Protein 4E40 (pdb70)

Organism: Trypanosoma congolense (strain IL3000) (NCBI:txid1068625)

CATH classification: 1.20.1260.80

B-factor: mean 27.91, std 10.45, range [13.72, 81.64]

Sequence (245 aa):
GEIKVELEDSDDVAAACELRAQLAGVSIASGILLRPAVIRRNATTEFSRKKSEDDILAKGGAAVERASAAVDRVSGLDKTNETAQKVRKAAAVAHHALEHVKEEVEIVAKKVNEIIELTAGATEHAKGAKANGDASAVKVSNLLARAKESENQYVKEAAEECSESTNYDVTAKSLAAALDKLPGVKEDNAVKTTFQSILTSLDDNLDKDVKSSVEEQRAEELETALEKAERQLEKAEKAAEEEAEETESSKV

Nearest PDB structures (foldseek):
  4e40-assembly1_A  TM=1.004E+00  e=2.966E-30  Trypanosoma congolense IL3000
  4x0j-assembly1_A  TM=8.230E-01  e=6.258E-09  Trypanosoma brucei brucei
  4wjg-assembly1_E  TM=8.233E-01  e=2.725E-08  Trypanosoma brucei brucei
  9cpb-assembly1_6A  TM=5.395E-01  e=1.459E-01  Bos taurus
  8d9p-assembly1_A  TM=3.293E-01  e=1.062E-02  synthetic construct

Solvent-accessible surface area: 13568 Å² total; per-residue (Å²): 83,75,5,170,48,155,15,132,60,48,116,36,1,61,14,0,24,80,0,16,5,7,0,28,1,0,22,68,9,4,39,107,54,25,141,55,0,60,82,90,49,84,44,8,116,144,13,87,115,74,3,98,71,11,66,68,100,0,27,53,0,2,112,106,0,34,58,7,48,99,201,2,84,76,54,93,168,115,47,130,28,0,44,88,0,53,136,7,2,40,63,0,72,103,2,26,97,84,0,108,94,26,10,92,64,0,21,122,35,1,74,63,0,81,127,36,6,60,27,0,37,102,53,8,119,22,0,92,62,43,0,55,50,0,11,90,48,0,26,51,6,5,56,95,9,93,138,30,178,61,125,143,2,83,85,14,1,96,123,16,76,140,55,58,39,148,116,11,71,15,176,39,0,30,59,10,2,82,154,8,87,41,2,64,82,15,145,24,1,91,105,30,3,92,36,0,21,66,17,3,64,63,0,45,130,27,9,127,32,0,71,99,50,7,127,63,10,77,64,3,4,81,102,0,61,184,39,15,101,112,0,54,122,11,0,82,78,0,67,80,18,12,93,138,114

Radius of gyration: 31.28 Å; Cα contacts (8 Å, |Δi|>4): 362; chains: 1; bounding box: 34×86×71 Å

Structure (mmCIF, N/CA/C/O backbone):
data_4E40
#
_entry.id   4E40
#
_cell.length_a   104.530
_cell.length_b   104.530
_cell.length_c   113.070
_cell.angle_alpha   90.00
_cell.angle_beta   90.00
_cell.angle_gamma   120.00
#
_symmetry.space_group_name_H-M   'P 65 2 2'
#
loop_
_entity.id
_entity.type
_entity.pdbx_description
1 polymer 'Putative uncharacterized protein'
2 water water
#
loop_
_atom_site.group_PDB
_atom_site.id
_atom_site.type_symbol
_atom_site.label_atom_id
_atom_site.label_alt_id
_atom_site.label_comp_id
_atom_site.label_asym_id
_atom_site.label_entity_id
_atom_site.label_seq_id
_atom_site.pdbx_PDB_ins_code
_atom_site.Cartn_x
_atom_site.Cartn_y
_atom_site.Cartn_z
_atom_site.occupancy
_atom_site.B_iso_or_equiv
_atom_site.auth_seq_id
_atom_site.auth_comp_id
_atom_site.auth_asym_id
_atom_site.auth_atom_id
_atom_site.pdbx_PDB_model_num
ATOM 1 N N . GLY A 1 3 ? 22.289 -31.240 -34.447 1.00 44.30 3 GLY A N 1
ATOM 2 C CA . GLY A 1 3 ? 22.430 -32.626 -34.987 1.00 41.02 3 GLY A CA 1
ATOM 3 C C . GLY A 1 3 ? 22.343 -33.726 -33.919 1.00 36.04 3 GLY A C 1
ATOM 4 O O . GLY A 1 3 ? 22.485 -33.464 -32.703 1.00 35.29 3 GLY A O 1
ATOM 5 N N . GLU A 1 4 ? 22.100 -34.954 -34.367 1.00 36.18 4 GLU A N 1
ATOM 6 C CA . GLU A 1 4 ? 21.949 -36.116 -33.478 1.00 33.57 4 GLU A CA 1
ATOM 7 C C . GLU A 1 4 ? 23.285 -36.792 -33.155 1.00 30.64 4 GLU A C 1
ATOM 8 O O . GLU A 1 4 ? 24.250 -36.709 -33.928 1.00 31.83 4 GLU A O 1
ATOM 14 N N . ILE A 1 5 ? 23.348 -37.489 -32.005 1.00 26.93 5 ILE A N 1
ATOM 15 C CA . ILE A 1 5 ? 24.464 -38.340 -31.682 1.00 25.02 5 ILE A CA 1
ATOM 16 C C . ILE A 1 5 ? 24.526 -39.435 -32.791 1.00 27.39 5 ILE A C 1
ATOM 17 O O . ILE A 1 5 ? 23.476 -40.026 -33.156 1.00 29.74 5 ILE A O 1
ATOM 22 N N . LYS A 1 6 ? 25.739 -39.718 -33.271 1.00 27.56 6 LYS A N 1
ATOM 23 C CA . LYS A 1 6 ? 25.901 -40.654 -34.418 1.00 31.15 6 LYS A CA 1
ATOM 24 C C . LYS A 1 6 ? 26.340 -42.029 -33.996 1.00 33.84 6 LYS A C 1
ATOM 25 O O . LYS A 1 6 ? 25.987 -43.002 -34.620 1.00 32.21 6 LYS A O 1
ATOM 31 N N . VAL A 1 7 ? 27.043 -42.114 -32.867 1.00 33.79 7 VAL A N 1
ATOM 32 C CA . VAL A 1 7 ? 27.468 -43.386 -32.308 1.00 35.14 7 VAL A CA 1
ATOM 33 C C . VAL A 1 7 ? 26.228 -44.248 -31.943 1.00 36.35 7 VAL A C 1
ATOM 34 O O . VAL A 1 7 ? 25.223 -43.715 -31.499 1.00 36.39 7 VAL A O 1
ATOM 38 N N . GLU A 1 8 ? 26.245 -45.537 -32.248 1.00 35.41 8 GLU A N 1
ATOM 39 C CA . GLU A 1 8 ? 25.081 -46.380 -31.934 1.00 35.59 8 GLU A CA 1
ATOM 40 C C . GLU A 1 8 ? 25.360 -47.173 -30.645 1.00 31.60 8 GLU A C 1
ATOM 41 O O . GLU A 1 8 ? 26.516 -47.494 -30.377 1.00 35.80 8 GLU A O 1
ATOM 47 N N . LEU A 1 9 ? 24.352 -47.398 -29.810 1.00 26.42 9 LEU A N 1
ATOM 48 C CA . LEU A 1 9 ? 24.604 -48.157 -28.558 1.00 24.08 9 LEU A CA 1
ATOM 49 C C . LEU A 1 9 ? 24.770 -49.619 -29.004 1.00 24.69 9 LEU A C 1
ATOM 50 O O . LEU A 1 9 ? 23.950 -50.140 -29.783 1.00 26.23 9 LEU A O 1
ATOM 55 N N . GLU A 1 10 ? 25.840 -50.249 -28.542 1.00 24.32 10 GLU A N 1
ATOM 56 C CA . GLU A 1 10 ? 26.329 -51.489 -29.166 1.00 24.71 10 GLU A CA 1
ATOM 57 C C . GLU A 1 10 ? 25.872 -52.731 -28.405 1.00 22.62 10 GLU A C 1
ATOM 58 O O . GLU A 1 10 ? 25.908 -53.847 -28.931 1.00 24.44 10 GLU A O 1
ATOM 64 N N . ASP A 1 11 ? 25.525 -52.558 -27.128 1.00 20.11 11 ASP A N 1
ATOM 65 C CA . ASP A 1 11 ? 25.224 -53.720 -26.299 1.00 18.45 11 ASP A CA 1
ATOM 66 C C . ASP A 1 11 ? 24.361 -53.310 -25.101 1.00 18.43 11 ASP A C 1
ATOM 67 O O . ASP A 1 11 ? 24.102 -52.124 -24.918 1.00 18.06 11 ASP A O 1
ATOM 72 N N . SER A 1 12 ? 23.906 -54.288 -24.337 1.00 19.24 12 SER A N 1
ATOM 73 C CA . SER A 1 12 ? 23.016 -54.013 -23.179 1.00 18.84 12 SER A CA 1
ATOM 74 C C . SER A 1 12 ? 23.643 -53.063 -22.189 1.00 18.37 12 SER A C 1
ATOM 75 O O . SER A 1 12 ? 22.961 -52.174 -21.650 1.00 19.36 12 SER A O 1
ATOM 78 N N . ASP A 1 13 ? 24.928 -53.271 -21.875 1.00 17.73 13 ASP A N 1
ATOM 79 C CA . ASP A 1 13 ? 25.608 -52.371 -20.911 1.00 17.51 13 ASP A CA 1
ATOM 80 C C . ASP A 1 13 ? 25.692 -50.921 -21.431 1.00 17.14 13 ASP A C 1
ATOM 81 O O . ASP A 1 13 ? 25.529 -49.989 -20.612 1.00 18.09 13 ASP A O 1
ATOM 86 N N . ASP A 1 14 ? 25.883 -50.697 -22.732 1.00 17.26 14 ASP A N 1
ATOM 87 C CA . ASP A 1 14 ? 25.897 -49.328 -23.249 1.00 17.51 14 ASP A CA 1
ATOM 88 C C . ASP A 1 14 ? 24.517 -48.712 -23.085 1.00 17.61 14 ASP A C 1
ATOM 89 O O . ASP A 1 14 ? 24.400 -47.537 -22.740 1.00 17.47 14 ASP A O 1
ATOM 94 N N . VAL A 1 15 ? 23.469 -49.516 -23.345 1.00 17.91 15 VAL A N 1
ATOM 95 C CA . VAL A 1 15 ? 22.109 -48.976 -23.184 1.00 18.56 15 VAL A CA 1
ATOM 96 C C . VAL A 1 15 ? 21.852 -48.594 -21.716 1.00 18.10 15 VAL A C 1
ATOM 97 O O . VAL A 1 15 ? 21.335 -47.488 -21.457 1.00 19.45 15 VAL A O 1
ATOM 101 N N . ALA A 1 16 ? 22.247 -49.433 -20.758 1.00 18.11 16 ALA A N 1
ATOM 102 C CA . ALA A 1 16 ? 22.028 -49.115 -19.339 1.00 17.45 16 ALA A CA 1
ATOM 103 C C . ALA A 1 16 ? 22.812 -47.885 -18.973 1.00 17.99 16 ALA A C 1
ATOM 104 O O . ALA A 1 16 ? 22.346 -47.020 -18.241 1.00 18.78 16 ALA A O 1
ATOM 106 N N . ALA A 1 17 ? 24.040 -47.805 -19.482 1.00 16.55 17 ALA A N 1
ATOM 107 C CA . ALA A 1 17 ? 24.818 -46.605 -19.207 1.00 17.13 17 ALA A CA 1
ATOM 108 C C . ALA A 1 17 ? 24.209 -45.329 -19.820 1.00 16.73 17 ALA A C 1
ATOM 109 O O . ALA A 1 17 ? 24.254 -44.254 -19.173 1.00 16.59 17 ALA A O 1
ATOM 111 N N . ALA A 1 18 ? 23.634 -45.437 -21.015 1.00 16.60 18 ALA A N 1
ATOM 112 C CA . ALA A 1 18 ? 22.976 -44.254 -21.634 1.00 16.89 18 ALA A CA 1
ATOM 113 C C . ALA A 1 18 ? 21.709 -43.900 -20.880 1.00 17.22 18 ALA A C 1
ATOM 114 O O . ALA A 1 18 ? 21.425 -42.709 -20.715 1.00 17.36 18 ALA A O 1
ATOM 116 N N . CYS A 1 19 ? 20.983 -44.903 -20.374 1.00 18.60 19 CYS A N 1
ATOM 117 C CA . CYS A 1 19 ? 19.766 -44.651 -19.542 1.00 19.57 19 CYS A CA 1
ATOM 118 C C . CYS A 1 19 ? 20.155 -43.853 -18.311 1.00 19.15 19 CYS A C 1
ATOM 119 O O . CYS A 1 19 ? 19.547 -42.811 -18.004 1.00 19.07 19 CYS A O 1
ATOM 122 N N . GLU A 1 20 ? 21.223 -44.315 -17.618 1.00 17.98 20 GLU A N 1
ATOM 123 C CA . GLU A 1 20 ? 21.688 -43.585 -16.416 1.00 18.33 20 GLU A CA 1
ATOM 124 C C . GLU A 1 20 ? 22.175 -42.180 -16.789 1.00 18.12 20 GLU A C 1
ATOM 125 O O . GLU A 1 20 ? 21.922 -41.216 -16.063 1.00 18.73 20 GLU A O 1
ATOM 131 N N . LEU A 1 21 ? 22.938 -42.059 -17.871 1.00 16.09 21 LEU A N 1
ATOM 132 C CA . LEU A 1 21 ? 23.421 -40.745 -18.301 1.00 15.48 21 LEU A CA 1
ATOM 133 C C . LEU A 1 21 ? 22.241 -39.793 -18.560 1.00 16.02 21 LEU A C 1
ATOM 134 O O . LEU A 1 21 ? 22.297 -38.625 -18.169 1.00 17.17 21 LEU A O 1
ATOM 139 N N . ARG A 1 22 ? 21.215 -40.290 -19.259 1.00 15.96 22 ARG A N 1
ATOM 140 C CA . ARG A 1 22 ? 20.064 -39.419 -19.547 1.00 16.45 22 ARG A CA 1
ATOM 141 C C . ARG A 1 22 ? 19.427 -38.937 -18.242 1.00 16.99 22 ARG A C 1
ATOM 142 O O . ARG A 1 22 ? 19.055 -37.743 -18.159 1.00 18.03 22 ARG A O 1
ATOM 150 N N . ALA A 1 23 ? 19.271 -39.817 -17.261 1.00 17.32 23 ALA A N 1
ATOM 151 C CA . ALA A 1 23 ? 18.692 -39.428 -15.953 1.00 17.16 23 ALA A CA 1
ATOM 152 C C . ALA A 1 23 ? 19.552 -38.380 -15.252 1.00 18.29 23 ALA A C 1
ATOM 153 O O . ALA A 1 23 ? 19.014 -37.421 -14.670 1.00 18.48 23 ALA A O 1
ATOM 155 N N . GLN A 1 24 ? 20.888 -38.503 -15.405 1.00 17.23 24 GLN A N 1
ATOM 156 C CA . GLN A 1 24 ? 21.776 -37.463 -14.812 1.00 17.61 24 GLN A CA 1
ATOM 157 C C . GLN A 1 24 ? 21.639 -36.115 -15.535 1.00 17.22 24 GLN A C 1
ATOM 158 O O . GLN A 1 24 ? 21.561 -35.070 -14.904 1.00 17.35 24 GLN A O 1
ATOM 164 N N . LEU A 1 25 ? 21.631 -36.128 -16.884 1.00 17.01 25 LEU A N 1
ATOM 165 C CA . LEU A 1 25 ? 21.543 -34.895 -17.660 1.00 17.77 25 LEU A CA 1
ATOM 166 C C . LEU A 1 25 ? 20.215 -34.215 -17.308 1.00 18.53 25 LEU A C 1
ATOM 167 O O . LEU A 1 25 ? 20.200 -32.988 -17.115 1.00 19.35 25 LEU A O 1
ATOM 172 N N . ALA A 1 26 ? 19.141 -35.024 -17.216 1.00 18.91 26 ALA A N 1
ATOM 173 C CA . ALA A 1 26 ? 17.784 -34.496 -16.872 1.00 19.77 26 ALA A CA 1
ATOM 174 C C . ALA A 1 26 ? 17.793 -33.856 -15.492 1.00 20.37 26 ALA A C 1
ATOM 175 O O . ALA A 1 26 ? 16.999 -32.922 -15.233 1.00 22.43 26 ALA A O 1
ATOM 177 N N . GLY A 1 27 ? 18.654 -34.328 -14.605 1.00 18.10 27 GLY A N 1
ATOM 178 C CA . GLY A 1 27 ? 18.694 -33.792 -13.252 1.00 17.00 27 GLY A CA 1
ATOM 179 C C . GLY A 1 27 ? 19.671 -32.629 -13.056 1.00 17.73 27 GLY A C 1
ATOM 180 O O . GLY A 1 27 ? 19.745 -32.104 -11.970 1.00 17.94 27 GLY A O 1
ATOM 181 N N . VAL A 1 28 ? 20.352 -32.162 -14.103 1.00 16.85 28 VAL A N 1
ATOM 182 C CA . VAL A 1 28 ? 21.271 -31.031 -13.972 1.00 16.37 28 VAL A CA 1
ATOM 183 C C . VAL A 1 28 ? 20.499 -29.737 -13.642 1.00 17.61 28 VAL A C 1
ATOM 184 O O . VAL A 1 28 ? 20.986 -28.945 -12.830 1.00 16.76 28 VAL A O 1
ATOM 188 N N . SER A 1 29 ? 19.310 -29.582 -14.221 1.00 19.02 29 SER A N 1
ATOM 189 C CA . SER A 1 29 ? 18.538 -28.351 -13.949 1.00 18.85 29 SER A CA 1
ATOM 190 C C . SER A 1 29 ? 18.247 -28.230 -12.439 1.00 19.47 29 SER A C 1
ATOM 191 O O . SER A 1 29 ? 18.543 -27.195 -11.812 1.00 19.06 29 SER A O 1
ATOM 194 N N . ILE A 1 30 ? 17.661 -29.296 -11.881 1.00 19.91 30 ILE A N 1
ATOM 195 C CA . ILE A 1 30 ? 17.393 -29.129 -10.457 1.00 22.24 30 ILE A CA 1
ATOM 196 C C . ILE A 1 30 ? 18.676 -29.099 -9.595 1.00 20.12 30 ILE A C 1
ATOM 197 O O . ILE A 1 30 ? 18.734 -28.340 -8.631 1.00 19.58 30 ILE A O 1
ATOM 202 N N . ALA A 1 31 ? 19.729 -29.854 -9.956 1.00 18.34 31 ALA A N 1
ATOM 203 C CA . ALA A 1 31 ? 21.006 -29.753 -9.243 1.00 16.51 31 ALA A CA 1
ATOM 204 C C . ALA A 1 31 ? 21.543 -28.334 -9.220 1.00 16.23 31 ALA A C 1
ATOM 205 O O . ALA A 1 31 ? 22.039 -27.855 -8.202 1.00 17.27 31 ALA A O 1
ATOM 207 N N . SER A 1 32 ? 21.448 -27.662 -10.357 1.00 17.16 32 SER A N 1
ATOM 208 C CA . SER A 1 32 ? 22.004 -26.272 -10.455 1.00 17.26 32 SER A CA 1
ATOM 209 C C . SER A 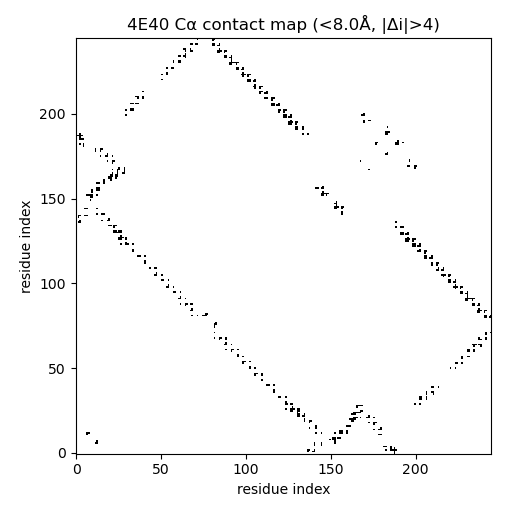1 32 ? 21.171 -25.319 -9.601 1.00 17.32 32 SER A C 1
ATOM 210 O O . SER A 1 32 ? 21.730 -24.444 -8.977 1.00 18.29 32 SER A O 1
ATOM 213 N N . GLY A 1 33 ? 19.853 -25.476 -9.592 1.00 18.52 33 GLY A N 1
ATOM 214 C CA . GLY A 1 33 ? 19.057 -24.596 -8.704 1.00 19.26 33 GLY A CA 1
ATOM 215 C C . GLY A 1 33 ? 19.327 -24.866 -7.243 1.00 20.54 33 GLY A C 1
ATOM 216 O O . GLY A 1 33 ? 19.368 -23.912 -6.449 1.00 21.53 33 GLY A O 1
ATOM 217 N N . ILE A 1 34 ? 19.527 -26.122 -6.830 1.00 18.90 34 ILE A N 1
ATOM 218 C CA . ILE A 1 34 ? 19.952 -26.444 -5.446 1.00 19.62 34 ILE A CA 1
ATOM 219 C C . ILE A 1 34 ? 21.307 -25.847 -5.118 1.00 19.04 34 ILE A C 1
ATOM 220 O O . ILE A 1 34 ? 21.506 -25.271 -4.035 1.00 19.37 34 ILE A O 1
ATOM 225 N N . LEU A 1 35 ? 22.274 -25.971 -6.038 1.00 19.85 35 LEU A N 1
ATOM 226 C CA . LEU A 1 35 ? 23.590 -25.356 -5.765 1.00 19.12 35 LEU A CA 1
ATOM 227 C C . LEU A 1 35 ? 23.454 -23.841 -5.602 1.00 20.46 35 LEU A C 1
ATOM 228 O O . LEU A 1 35 ? 24.105 -23.301 -4.698 1.00 19.73 35 LEU A O 1
ATOM 233 N N . LEU A 1 36 ? 22.595 -23.177 -6.407 1.00 19.99 36 LEU A N 1
ATOM 234 C CA . LEU A 1 36 ? 22.499 -21.691 -6.426 1.00 20.91 36 LEU A CA 1
ATOM 235 C C . LEU A 1 36 ? 21.771 -21.147 -5.212 1.00 24.85 36 LEU A C 1
ATOM 236 O O . LEU A 1 36 ? 22.053 -20.013 -4.736 1.00 23.57 36 LEU A O 1
ATOM 241 N N . ARG A 1 37 ? 20.887 -21.957 -4.654 1.00 23.16 37 ARG A N 1
ATOM 242 C CA . ARG A 1 37 ? 19.921 -21.490 -3.636 1.00 25.86 37 ARG A CA 1
ATOM 243 C C . ARG A 1 37 ? 20.536 -20.690 -2.487 1.00 27.98 37 ARG A C 1
ATOM 244 O O . ARG A 1 37 ? 20.018 -19.584 -2.215 1.00 28.93 37 ARG A O 1
ATOM 252 N N . PRO A 1 38 ? 21.633 -21.176 -1.855 1.00 26.13 38 PRO A N 1
ATOM 253 C CA . PRO A 1 38 ? 22.150 -20.385 -0.716 1.00 26.76 38 PRO A CA 1
ATOM 254 C C . PRO A 1 38 ? 22.690 -19.029 -1.070 1.00 27.56 38 PRO A C 1
ATOM 255 O O . PRO A 1 38 ? 22.606 -18.127 -0.207 1.00 24.27 38 PRO A O 1
ATOM 259 N N . ALA A 1 39 ? 23.276 -18.880 -2.259 1.00 26.07 39 ALA A N 1
ATOM 260 C CA . ALA A 1 39 ? 23.797 -17.578 -2.689 1.00 25.68 39 ALA A CA 1
ATOM 261 C C . ALA A 1 39 ? 22.632 -16.656 -2.930 1.00 25.39 39 ALA A C 1
ATOM 262 O O . ALA A 1 39 ? 22.760 -15.460 -2.588 1.00 24.61 39 ALA A O 1
ATOM 264 N N . VAL A 1 40 ? 21.503 -17.141 -3.440 1.00 24.62 40 VAL A N 1
ATOM 265 C CA . VAL A 1 40 ? 20.336 -16.246 -3.716 1.00 26.63 40 VAL A CA 1
ATOM 266 C C . VAL A 1 40 ? 19.725 -15.725 -2.394 1.00 28.75 40 VAL A C 1
ATOM 267 O O . VAL A 1 40 ? 19.488 -14.504 -2.202 1.00 27.38 40 VAL A O 1
ATOM 271 N N . ILE A 1 41 ? 19.550 -16.636 -1.445 1.00 27.75 41 ILE A N 1
ATOM 272 C CA . ILE A 1 41 ? 19.215 -16.265 -0.053 1.00 30.19 41 ILE A CA 1
ATOM 273 C C . ILE A 1 41 ? 20.211 -15.260 0.574 1.00 30.34 41 ILE A C 1
ATOM 274 O O . ILE A 1 41 ? 19.778 -14.190 1.063 1.00 31.45 41 ILE A O 1
ATOM 279 N N A ARG A 1 42 ? 21.504 -15.564 0.563 0.50 28.07 42 ARG A N 1
ATOM 280 N N B ARG A 1 42 ? 21.509 -15.579 0.523 0.50 29.46 42 ARG A N 1
ATOM 281 C CA A ARG A 1 42 ? 22.527 -14.649 1.100 0.50 28.06 42 ARG A CA 1
ATOM 282 C CA B ARG A 1 42 ? 22.629 -14.763 1.068 0.50 30.44 42 ARG A CA 1
ATOM 283 C C A ARG A 1 42 ? 22.482 -13.266 0.450 0.50 27.69 42 ARG A C 1
ATOM 284 C C B ARG A 1 42 ? 22.780 -13.354 0.416 0.50 29.04 42 ARG A C 1
ATOM 285 O O A ARG A 1 42 ? 22.448 -12.223 1.135 0.50 25.32 42 ARG A O 1
ATOM 286 O O B ARG A 1 42 ? 23.142 -12.365 1.083 0.50 27.62 42 ARG A O 1
ATOM 301 N N . ASN A 1 43 ? 22.477 -13.260 -0.879 1.00 26.78 43 ASN A N 1
ATOM 302 C CA . ASN A 1 43 ? 22.522 -12.004 -1.608 1.00 26.92 43 ASN A CA 1
ATOM 303 C C . ASN A 1 43 ? 21.342 -11.139 -1.171 1.00 28.94 43 ASN A C 1
ATOM 304 O O . ASN A 1 43 ? 21.466 -9.902 -1.101 1.00 28.86 43 ASN A O 1
ATOM 309 N N . ALA A 1 44 ? 20.240 -11.778 -0.804 1.00 27.55 44 ALA A N 1
ATOM 310 C CA . ALA A 1 44 ? 19.015 -11.057 -0.405 1.00 31.16 44 ALA A CA 1
ATOM 311 C C . ALA A 1 44 ? 19.133 -10.425 0.976 1.00 32.96 44 ALA A C 1
ATOM 312 O O . ALA A 1 44 ? 18.334 -9.557 1.320 1.00 37.88 44 ALA A O 1
ATOM 314 N N . THR A 1 45 ? 20.113 -10.857 1.745 1.00 34.24 45 THR A N 1
ATOM 315 C CA . THR A 1 45 ? 20.379 -10.236 3.059 1.00 35.52 45 THR A CA 1
ATOM 316 C C . THR A 1 45 ? 21.269 -8.990 2.941 1.00 36.88 45 THR A C 1
ATOM 317 O O . THR A 1 45 ? 21.461 -8.245 3.910 1.00 34.24 45 THR A O 1
ATOM 321 N N . THR A 1 46 ? 21.870 -8.765 1.785 1.00 34.60 46 THR A N 1
ATOM 322 C CA . THR A 1 46 ? 22.991 -7.830 1.821 1.00 32.38 46 THR A CA 1
ATOM 323 C C . THR A 1 46 ? 22.583 -6.374 1.935 1.00 33.02 46 THR A C 1
ATOM 324 O O . THR A 1 46 ? 23.374 -5.555 2.442 1.00 31.72 46 THR A O 1
ATOM 328 N N . GLU A 1 47 ? 21.380 -6.036 1.475 1.00 32.88 47 GLU A N 1
ATOM 329 C CA . GLU A 1 47 ? 20.918 -4.655 1.569 1.00 35.60 47 GLU A CA 1
ATOM 330 C C . GLU A 1 47 ? 20.716 -4.332 3.063 1.00 34.40 47 GLU A C 1
ATOM 331 O O . GLU A 1 47 ? 21.036 -3.204 3.513 1.00 33.99 47 GLU A O 1
ATOM 337 N N . PHE A 1 48 ? 20.231 -5.319 3.828 1.00 35.39 48 PHE A N 1
ATOM 338 C CA . PHE A 1 48 ? 20.102 -5.173 5.301 1.00 36.12 48 PHE A CA 1
ATOM 339 C C . PHE A 1 48 ? 21.468 -4.973 6.006 1.00 34.60 48 PHE A C 1
ATOM 340 O O . PHE A 1 48 ? 21.576 -4.127 6.893 1.00 30.45 48 PHE A O 1
ATOM 348 N N . SER A 1 49 ? 22.471 -5.768 5.636 1.00 30.58 49 SER A N 1
ATOM 349 C CA . SER A 1 49 ? 23.843 -5.680 6.229 1.00 34.89 49 SER A CA 1
ATOM 350 C C . SER A 1 49 ? 24.523 -4.422 5.874 1.00 31.64 49 SER A C 1
ATOM 351 O O . SER A 1 49 ? 25.171 -3.793 6.754 1.00 27.30 49 SER A O 1
ATOM 354 N N . ARG A 1 50 ? 24.382 -4.024 4.606 1.00 30.34 50 ARG A N 1
ATOM 355 C CA . ARG A 1 50 ? 24.881 -2.766 4.133 1.00 30.30 50 ARG A CA 1
ATOM 356 C C . ARG A 1 50 ? 24.253 -1.620 4.929 1.00 29.71 50 ARG A C 1
ATOM 357 O O . ARG A 1 50 ? 24.968 -0.778 5.466 1.00 24.17 50 ARG A O 1
ATOM 365 N N . LYS A 1 51 ? 22.921 -1.635 5.090 1.00 27.14 51 LYS A N 1
ATOM 366 C CA . LYS A 1 51 ? 22.228 -0.613 5.857 1.00 29.42 51 LYS A CA 1
ATOM 367 C C . LYS A 1 51 ? 22.646 -0.651 7.326 1.00 24.43 51 LYS A C 1
ATOM 368 O O . LYS A 1 51 ? 22.818 0.420 7.884 1.00 24.79 51 LYS A O 1
ATOM 374 N N . LYS A 1 52 ? 22.866 -1.824 7.893 1.00 23.95 52 LYS A N 1
ATOM 375 C CA . LYS A 1 52 ? 23.341 -1.910 9.304 1.00 23.72 52 LYS A CA 1
ATOM 376 C C . LYS A 1 52 ? 24.707 -1.203 9.423 1.00 21.84 52 LYS A C 1
ATOM 377 O O . LYS A 1 52 ? 24.942 -0.415 10.385 1.00 21.00 52 LYS A O 1
ATOM 383 N N . SER A 1 53 ? 25.581 -1.479 8.452 1.00 20.87 53 SER A N 1
ATOM 384 C CA . SER A 1 53 ? 26.937 -0.852 8.519 1.00 19.19 53 SER A CA 1
ATOM 385 C C . SER A 1 53 ? 26.814 0.684 8.361 1.00 19.13 53 SER A C 1
ATOM 386 O O . SER A 1 53 ? 27.599 1.436 8.960 1.00 16.70 53 SER A O 1
ATOM 389 N N . GLU A 1 54 ? 25.861 1.161 7.525 1.00 19.48 54 GLU A N 1
ATOM 390 C CA . GLU A 1 54 ? 25.694 2.546 7.327 1.00 20.07 54 GLU A CA 1
ATOM 391 C C . GLU A 1 54 ? 25.143 3.227 8.588 1.00 18.88 54 GLU A C 1
ATOM 392 O O . GLU A 1 54 ? 25.549 4.353 8.895 1.00 18.59 54 GLU A O 1
ATOM 398 N N A ASP A 1 55 ? 24.260 2.515 9.313 0.50 19.87 55 ASP A N 1
ATOM 399 N N B ASP A 1 55 ? 24.277 2.516 9.321 0.50 19.19 55 ASP A N 1
ATOM 400 C CA A ASP A 1 55 ? 23.696 3.035 10.549 0.50 20.70 55 ASP A CA 1
ATOM 401 C CA B ASP A 1 55 ? 23.708 3.050 10.541 0.50 19.56 55 ASP A CA 1
ATOM 402 C C A ASP A 1 55 ? 24.819 3.180 11.561 0.50 18.04 55 ASP A C 1
ATOM 403 C C B ASP A 1 55 ? 24.779 3.143 11.627 0.50 17.51 55 ASP A C 1
ATOM 404 O O A ASP A 1 55 ? 24.905 4.196 12.241 0.50 17.74 55 ASP A O 1
ATOM 405 O O B ASP A 1 55 ? 24.783 4.083 12.435 0.50 17.57 55 ASP A O 1
ATOM 414 N N . ILE A 1 56 ? 25.671 2.154 11.622 1.00 17.44 56 ILE A N 1
ATOM 415 C CA . ILE A 1 56 ? 26.831 2.180 12.550 1.00 17.37 56 ILE A CA 1
ATOM 416 C C . ILE A 1 56 ? 27.711 3.402 12.274 1.00 16.78 56 ILE A C 1
ATOM 417 O O . ILE A 1 56 ? 28.111 4.099 13.215 1.00 16.21 56 ILE A O 1
ATOM 422 N N . LEU A 1 57 ? 27.941 3.689 10.986 1.00 16.46 57 LEU A N 1
ATOM 423 C CA . LEU A 1 57 ? 28.794 4.818 10.623 1.00 17.00 57 LEU A CA 1
ATOM 424 C C . LEU A 1 57 ? 28.126 6.138 11.023 1.00 16.36 57 LEU A C 1
ATOM 425 O O . LEU A 1 57 ? 28.795 7.019 11.516 1.00 18.34 57 LEU A O 1
ATOM 430 N N . ALA A 1 58 ? 26.839 6.252 10.774 1.00 17.17 58 ALA A N 1
ATOM 431 C CA . ALA A 1 58 ? 26.119 7.498 11.140 1.00 17.18 58 ALA A CA 1
ATOM 432 C C . ALA A 1 58 ? 26.142 7.706 12.669 1.00 17.60 58 ALA A C 1
ATOM 433 O O . ALA A 1 58 ? 26.415 8.806 13.139 1.00 18.73 58 ALA A O 1
ATOM 435 N N . LYS A 1 59 ? 25.924 6.624 13.453 1.00 18.30 59 LYS A N 1
ATOM 436 C CA . LYS A 1 59 ? 25.999 6.808 14.927 1.00 18.65 59 LYS A CA 1
ATOM 437 C C . LYS A 1 59 ? 27.391 7.192 15.391 1.00 17.75 59 LYS A C 1
ATOM 438 O O . LYS A 1 59 ? 27.553 7.945 16.336 1.00 18.29 59 LYS A O 1
ATOM 444 N N . GLY A 1 60 ? 28.417 6.604 14.745 1.00 17.95 60 GLY A N 1
ATOM 445 C CA . GLY A 1 60 ? 29.803 6.948 15.057 1.00 17.81 60 GLY A CA 1
ATOM 446 C C . GLY A 1 60 ? 30.158 8.408 14.731 1.00 18.49 60 GLY A C 1
ATOM 447 O O . GLY A 1 60 ? 30.757 9.106 15.577 1.00 19.06 60 GLY A O 1
ATOM 448 N N . GLY A 1 61 ? 29.724 8.863 13.568 1.00 17.56 61 GLY A N 1
ATOM 449 C CA . GLY A 1 61 ? 29.969 10.268 13.185 1.00 18.79 61 GLY A CA 1
ATOM 450 C C . GLY A 1 61 ? 29.275 11.218 14.129 1.00 17.71 61 GLY A C 1
ATOM 451 O O . GLY A 1 61 ? 29.905 12.220 14.525 1.00 18.73 61 GLY A O 1
ATOM 452 N N . ALA A 1 62 ? 28.036 10.903 14.514 1.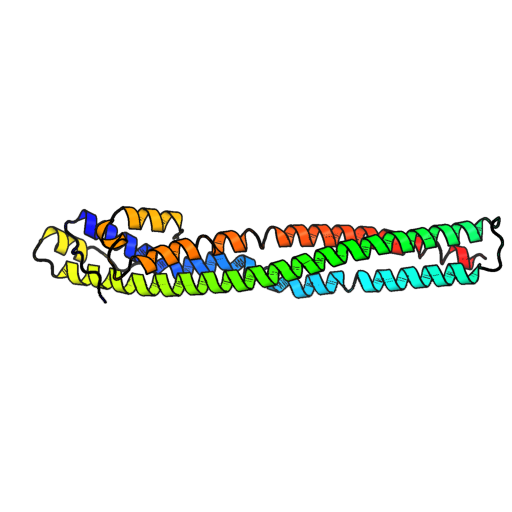00 17.62 62 ALA A N 1
ATOM 453 C CA . ALA A 1 62 ? 27.287 11.763 15.456 1.00 18.23 62 ALA A CA 1
ATOM 454 C C . ALA A 1 62 ? 27.966 11.826 16.825 1.00 19.12 62 ALA A C 1
ATOM 455 O O . ALA A 1 62 ? 28.198 12.928 17.379 1.00 20.05 62 ALA A O 1
ATOM 457 N N . ALA A 1 63 ? 28.391 10.658 17.319 1.00 20.12 63 ALA A N 1
ATOM 458 C CA . ALA A 1 63 ? 29.133 10.600 18.610 1.00 20.68 63 ALA A CA 1
ATOM 459 C C . ALA A 1 63 ? 30.418 11.398 18.624 1.00 20.65 63 ALA A C 1
ATOM 460 O O . ALA A 1 63 ? 30.647 12.166 19.566 1.00 22.23 63 ALA A O 1
ATOM 462 N N . VAL A 1 64 ? 31.258 11.267 17.598 1.00 18.93 64 VAL A N 1
ATOM 463 C CA . VAL A 1 64 ? 32.530 11.984 17.547 1.00 19.20 64 VAL A CA 1
ATOM 464 C C . VAL A 1 64 ? 32.288 13.492 17.499 1.00 20.53 64 VAL A C 1
ATOM 465 O O . VAL A 1 64 ? 32.982 14.244 18.148 1.00 20.81 64 VAL A O 1
ATOM 469 N N . GLU A 1 65 ? 31.243 13.894 16.780 1.00 20.80 65 GLU A N 1
ATOM 470 C CA . GLU A 1 65 ? 31.018 15.337 16.757 1.00 21.98 65 GLU A CA 1
ATOM 471 C C . GLU A 1 65 ? 30.529 15.885 18.085 1.00 21.15 65 GLU A C 1
ATOM 472 O O . GLU A 1 65 ? 30.901 17.030 18.459 1.00 22.56 65 GLU A O 1
ATOM 478 N N . ARG A 1 66 ? 29.719 15.126 18.814 1.00 20.60 66 ARG A N 1
ATOM 479 C CA . ARG A 1 66 ? 29.334 15.506 20.176 1.00 22.29 66 ARG A CA 1
ATOM 480 C C . ARG A 1 66 ? 30.570 15.574 21.073 1.00 23.07 66 ARG A C 1
ATOM 481 O O . ARG A 1 66 ? 30.717 16.509 21.897 1.00 23.07 66 ARG A O 1
ATOM 489 N N . ALA A 1 67 ? 31.483 14.609 20.885 1.00 21.67 67 ALA A N 1
ATOM 490 C CA . ALA A 1 67 ? 32.701 14.655 21.702 1.00 22.71 67 ALA A CA 1
ATOM 491 C C . ALA A 1 67 ? 33.555 15.908 21.351 1.00 22.83 67 ALA A C 1
ATOM 492 O O . ALA A 1 67 ? 34.102 16.568 22.274 1.00 22.67 67 ALA A O 1
ATOM 494 N N . SER A 1 68 ? 33.659 16.238 20.054 1.00 23.40 68 SER A N 1
ATOM 495 C CA . SER A 1 68 ? 34.435 17.387 19.562 1.00 24.11 68 SER A CA 1
ATOM 496 C C . SER A 1 68 ? 33.821 18.671 20.108 1.00 24.65 68 SER A C 1
ATOM 497 O O . SER A 1 68 ? 34.556 19.591 20.531 1.00 24.04 68 SER A O 1
ATOM 500 N N . ALA A 1 69 ? 32.479 18.694 20.147 1.00 23.69 69 ALA A N 1
ATOM 501 C CA . ALA A 1 69 ? 31.794 19.879 20.739 1.00 24.83 69 ALA A CA 1
ATOM 502 C C . ALA A 1 69 ? 32.124 20.059 22.237 1.00 25.72 69 ALA A C 1
ATOM 503 O O . ALA A 1 69 ? 32.323 21.203 22.692 1.00 24.54 69 ALA A O 1
ATOM 505 N N . ALA A 1 70 ? 32.242 18.931 22.981 1.00 24.62 70 ALA A N 1
ATOM 506 C CA . ALA A 1 70 ? 32.640 18.924 24.416 1.00 25.77 70 ALA A CA 1
ATOM 507 C C . ALA A 1 70 ? 34.062 19.453 24.616 1.00 26.02 70 ALA A C 1
ATOM 508 O O . ALA A 1 70 ? 34.295 20.309 25.502 1.00 27.25 70 ALA A O 1
ATOM 510 N N . VAL A 1 71 ? 34.994 19.085 23.739 1.00 24.34 71 VAL A N 1
ATOM 511 C CA . VAL A 1 71 ? 36.345 19.617 23.746 1.00 24.90 71 VAL A CA 1
ATOM 512 C C . VAL A 1 71 ? 36.301 21.135 23.491 1.00 25.12 71 VAL A C 1
ATOM 513 O O . VAL A 1 71 ? 36.980 21.877 24.194 1.00 25.15 71 VAL A O 1
ATOM 517 N N . ASP A 1 72 ? 35.524 21.563 22.486 1.00 24.69 72 ASP A N 1
ATOM 518 C CA . ASP A 1 72 ? 35.490 23.018 22.224 1.00 27.99 72 ASP A CA 1
ATOM 519 C C . ASP A 1 72 ? 34.967 23.742 23.494 1.00 26.69 72 ASP A C 1
ATOM 520 O O . ASP A 1 72 ? 35.483 24.849 23.878 1.00 28.21 72 ASP A O 1
ATOM 525 N N . ARG A 1 73 ? 33.947 23.177 24.162 1.00 26.27 73 ARG A N 1
ATOM 526 C CA . ARG A 1 73 ? 33.372 23.859 25.378 1.00 27.91 73 ARG A CA 1
ATOM 527 C C . ARG A 1 73 ? 34.392 24.114 26.455 1.00 28.10 73 ARG A C 1
ATOM 528 O O . ARG A 1 73 ? 34.288 25.087 27.220 1.00 29.54 73 ARG A O 1
ATOM 536 N N . VAL A 1 74 ? 35.422 23.262 26.518 1.00 29.02 74 VAL A N 1
ATOM 537 C CA . VAL A 1 74 ? 36.460 23.396 27.565 1.00 30.18 74 VAL A CA 1
ATOM 538 C C . VAL A 1 74 ? 37.758 23.987 27.025 1.00 31.87 74 VAL A C 1
ATOM 539 O O . VAL A 1 74 ? 38.815 23.931 27.684 1.00 29.68 74 VAL A O 1
ATOM 543 N N . SER A 1 75 ? 37.700 24.615 25.847 1.00 31.69 75 SER A N 1
ATOM 544 C CA . SER A 1 75 ? 38.917 25.067 25.213 1.00 33.33 75 SER A CA 1
ATOM 545 C C . SER A 1 75 ? 39.587 26.169 26.051 1.00 35.53 75 SER A C 1
ATOM 546 O O . SER A 1 75 ? 40.784 26.392 25.905 1.00 39.20 75 SER A O 1
ATOM 549 N N . GLY A 1 76 ? 38.805 26.796 26.930 1.00 35.36 76 GLY A N 1
ATOM 550 C CA . GLY A 1 76 ? 39.293 27.917 27.787 1.00 36.72 76 GLY A CA 1
ATOM 551 C C . GLY A 1 76 ? 39.944 27.430 29.061 1.00 41.53 76 GLY A C 1
ATOM 552 O O . GLY A 1 76 ? 40.589 28.211 29.783 1.00 43.29 76 GLY A O 1
ATOM 553 N N . LEU A 1 77 ? 39.816 26.142 29.358 1.00 40.18 77 LEU A N 1
ATOM 554 C CA . LEU A 1 77 ? 40.487 25.583 30.540 1.00 40.96 77 LEU A CA 1
ATOM 555 C C . LEU A 1 77 ? 41.938 25.190 30.224 1.00 43.84 77 LEU A C 1
ATOM 556 O O . LEU A 1 77 ? 42.242 24.753 29.130 1.00 40.68 77 LEU A O 1
ATOM 561 N N . ASP A 1 78 ? 42.881 25.382 31.139 1.00 43.86 78 ASP A N 1
ATOM 562 C CA . ASP A 1 78 ? 44.253 25.115 30.690 1.00 49.42 78 ASP A CA 1
ATOM 563 C C . ASP A 1 78 ? 44.601 23.618 30.759 1.00 49.18 78 ASP A C 1
ATOM 564 O O . ASP A 1 78 ? 43.809 22.795 31.250 1.00 44.28 78 ASP A O 1
ATOM 569 N N . LYS A 1 79 ? 45.787 23.290 30.255 1.00 51.45 79 LYS A N 1
ATOM 570 C CA . LYS A 1 79 ? 46.246 21.908 30.132 1.00 55.11 79 LYS A CA 1
ATOM 571 C C . LYS A 1 79 ? 46.253 21.116 31.444 1.00 56.40 79 LYS A C 1
ATOM 572 O O . LYS A 1 79 ? 46.237 19.888 31.423 1.00 60.43 79 LYS A O 1
ATOM 578 N N . THR A 1 80 ? 46.258 21.817 32.574 1.00 54.25 80 THR A N 1
ATOM 579 C CA . THR A 1 80 ? 46.383 21.173 33.876 1.00 52.77 80 THR A CA 1
ATOM 580 C C . THR A 1 80 ? 45.044 20.879 34.522 1.00 49.24 80 THR A C 1
ATOM 581 O O . THR A 1 80 ? 44.980 20.221 35.555 1.00 48.28 80 THR A O 1
ATOM 585 N N . ASN A 1 81 ? 43.957 21.333 33.904 1.00 41.85 81 ASN A N 1
ATOM 586 C CA . ASN A 1 81 ? 42.673 21.170 34.529 1.00 40.14 81 ASN A CA 1
ATOM 587 C C . ASN A 1 81 ? 42.247 19.697 34.460 1.00 43.28 81 ASN A C 1
ATOM 588 O O . ASN A 1 81 ? 42.003 19.201 33.361 1.00 39.18 81 ASN A O 1
ATOM 593 N N . GLU A 1 82 ? 42.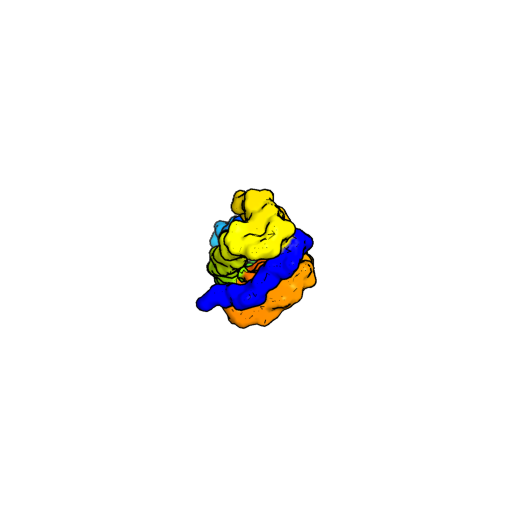149 19.015 35.604 1.00 41.70 82 GLU A N 1
ATOM 594 C CA . GLU A 1 82 ? 41.860 17.571 35.636 1.00 43.47 82 GLU A CA 1
ATOM 595 C C . GLU A 1 82 ? 40.619 17.164 34.823 1.00 39.92 82 GLU A C 1
ATOM 596 O O . GLU A 1 82 ? 40.644 16.164 34.078 1.00 35.48 82 GLU A O 1
ATOM 602 N N . THR A 1 83 ? 39.542 17.938 34.962 1.00 37.70 83 THR A N 1
ATOM 603 C CA . THR A 1 83 ? 38.268 17.621 34.261 1.00 36.13 83 THR A CA 1
ATOM 604 C C . THR A 1 83 ? 38.377 17.809 32.762 1.00 35.50 83 THR A C 1
ATOM 605 O O . THR A 1 83 ? 37.955 16.902 31.992 1.00 31.76 83 THR A O 1
ATOM 609 N N . ALA A 1 84 ? 38.974 18.925 32.345 1.00 32.30 84 ALA A N 1
ATOM 610 C CA . ALA A 1 84 ? 39.182 19.208 30.912 1.00 32.52 84 ALA A CA 1
ATOM 611 C C . ALA A 1 84 ? 40.062 18.117 30.306 1.00 32.36 84 ALA A C 1
ATOM 612 O O . ALA A 1 84 ? 39.871 17.688 29.154 1.00 28.99 84 ALA A O 1
ATOM 614 N N . GLN A 1 85 ? 41.034 17.648 31.083 1.00 31.66 85 GLN A N 1
ATOM 615 C CA . GLN A 1 85 ? 41.838 16.534 30.594 1.00 30.46 85 GLN A CA 1
ATOM 616 C C . GLN A 1 85 ? 41.077 15.259 30.351 1.00 27.07 85 GLN A C 1
ATOM 617 O O . GLN A 1 85 ? 41.347 14.595 29.352 1.00 27.42 85 GLN A O 1
ATOM 623 N N . LYS A 1 86 ? 40.132 14.904 31.210 1.00 24.41 86 LYS A N 1
ATOM 624 C CA . LYS A 1 86 ? 39.361 13.701 30.942 1.00 24.16 86 LYS A CA 1
ATOM 625 C C . LYS A 1 86 ? 38.557 13.949 29.673 1.00 24.23 86 LYS A C 1
ATOM 626 O O . LYS A 1 86 ? 38.410 13.077 28.841 1.00 23.40 86 LYS A O 1
ATOM 632 N N . VAL A 1 87 ? 38.060 15.181 29.492 1.00 23.87 87 VAL A N 1
ATOM 633 C CA . VAL A 1 87 ? 37.270 15.432 28.275 1.00 23.04 87 VAL A CA 1
ATOM 634 C C . VAL A 1 87 ? 38.109 15.276 26.987 1.00 22.23 87 VAL A C 1
ATOM 635 O O . VAL A 1 87 ? 37.687 14.611 26.045 1.00 21.69 87 VAL A O 1
ATOM 639 N N . ARG A 1 88 ? 39.297 15.877 26.984 1.00 22.42 88 ARG A N 1
ATOM 640 C CA . ARG A 1 88 ? 40.160 15.861 25.793 1.00 21.47 88 ARG A CA 1
ATOM 641 C C . ARG A 1 88 ? 40.610 14.427 25.520 1.00 21.08 88 ARG A C 1
ATOM 642 O O . ARG A 1 88 ? 40.639 14.003 24.359 1.00 21.30 88 ARG A O 1
ATOM 650 N N . LYS A 1 89 ? 40.927 13.689 26.584 1.00 21.83 89 LYS A N 1
ATOM 651 C CA . LYS A 1 89 ? 41.387 12.306 26.340 1.00 22.56 89 LYS A CA 1
ATOM 652 C C . LYS A 1 89 ? 40.283 11.420 25.822 1.00 21.34 89 LYS A C 1
ATOM 653 O O . LYS A 1 89 ? 40.516 10.594 24.903 1.00 19.93 89 LYS A O 1
ATOM 659 N N . ALA A 1 90 ? 39.089 11.547 26.418 1.00 19.51 90 ALA A N 1
ATOM 660 C CA . ALA A 1 90 ? 37.949 10.758 25.973 1.00 19.52 90 ALA A CA 1
ATOM 661 C C . ALA A 1 90 ? 37.584 11.074 24.526 1.00 19.86 90 ALA A C 1
ATOM 662 O O . ALA A 1 90 ? 37.262 10.208 23.736 1.00 18.91 90 ALA A O 1
ATOM 664 N N . ALA A 1 91 ? 37.561 12.369 24.193 1.00 19.75 91 ALA A N 1
ATOM 665 C CA . ALA A 1 91 ? 37.252 12.703 22.799 1.00 18.38 91 ALA A CA 1
ATOM 666 C C . ALA A 1 91 ? 38.271 12.184 21.787 1.00 18.34 91 ALA A C 1
ATOM 667 O O . ALA A 1 91 ? 37.921 11.781 20.678 1.00 17.90 91 ALA A O 1
ATOM 669 N N . ALA A 1 92 ? 39.557 12.148 22.192 1.00 18.36 92 ALA A N 1
ATOM 670 C CA . ALA A 1 92 ? 40.606 11.594 21.333 1.00 18.05 92 ALA A CA 1
ATOM 671 C C . ALA A 1 92 ? 40.356 10.092 21.151 1.00 17.91 92 ALA A C 1
ATOM 672 O O . ALA A 1 92 ? 40.403 9.592 20.020 1.00 17.08 92 ALA A O 1
ATOM 674 N N . VAL A 1 93 ? 39.961 9.427 22.227 1.00 17.55 93 VAL A N 1
ATOM 675 C CA . VAL A 1 93 ? 39.539 7.970 22.089 1.00 17.31 93 VAL A CA 1
ATOM 676 C C . VAL A 1 93 ? 38.382 7.770 21.105 1.00 16.88 93 VAL A C 1
ATOM 677 O O . VAL A 1 93 ? 38.399 6.887 20.245 1.00 16.80 93 VAL A O 1
ATOM 681 N N . ALA A 1 94 ? 37.385 8.648 21.196 1.00 16.52 94 ALA A N 1
ATOM 682 C CA . ALA A 1 94 ? 36.236 8.511 20.302 1.00 16.59 94 ALA A CA 1
ATOM 683 C C . ALA A 1 94 ? 36.658 8.711 18.843 1.00 16.24 94 ALA A C 1
ATOM 684 O O . ALA A 1 94 ? 36.242 7.930 17.987 1.00 16.02 94 ALA A O 1
ATOM 686 N N . HIS A 1 95 ? 37.515 9.714 18.570 1.00 16.19 95 HIS A N 1
ATOM 687 C CA . HIS A 1 95 ? 38.004 9.872 17.194 1.00 17.33 95 HIS A CA 1
ATOM 688 C C . HIS A 1 95 ? 38.775 8.670 16.714 1.00 15.87 95 HIS A C 1
ATOM 689 O O . HIS A 1 95 ? 38.594 8.208 15.602 1.00 15.91 95 HIS A O 1
ATOM 696 N N . HIS A 1 96 ? 39.652 8.166 17.595 1.00 16.14 96 HIS A N 1
ATOM 697 C CA . HIS A 1 96 ? 40.477 7.028 17.179 1.00 16.56 96 HIS A CA 1
ATOM 698 C C . HIS A 1 96 ? 39.657 5.783 16.916 1.00 15.28 96 HIS A C 1
ATOM 699 O O . HIS A 1 96 ? 39.903 5.062 15.947 1.00 15.43 96 HIS A O 1
ATOM 706 N N . ALA A 1 97 ? 38.620 5.578 17.722 1.00 15.17 97 ALA A N 1
ATOM 707 C CA . ALA A 1 97 ? 37.740 4.400 17.562 1.00 14.41 97 ALA A CA 1
ATOM 708 C C . ALA A 1 97 ? 36.935 4.518 16.268 1.00 14.37 97 ALA A C 1
ATOM 709 O O . ALA A 1 97 ? 36.723 3.545 15.541 1.00 14.72 97 ALA A O 1
ATOM 711 N N . LEU A 1 98 ? 36.505 5.766 15.956 1.00 13.72 98 LEU A N 1
ATOM 712 C CA . LEU A 1 98 ? 35.828 5.957 14.697 1.00 14.95 98 LEU A CA 1
ATOM 713 C C . LEU A 1 98 ? 36.693 5.629 13.484 1.00 14.35 98 LEU A C 1
ATOM 714 O O . LEU A 1 98 ? 36.159 5.142 12.501 1.00 14.55 98 LEU A O 1
ATOM 719 N N . GLU A 1 99 ? 38.011 5.893 13.513 1.00 13.99 99 GLU A N 1
ATOM 720 C CA . GLU A 1 99 ? 38.835 5.425 12.384 1.00 14.63 99 GLU A CA 1
ATOM 721 C C . GLU A 1 99 ? 38.716 3.916 12.170 1.00 14.80 99 GLU A C 1
ATOM 722 O O . GLU A 1 99 ? 38.648 3.462 11.045 1.00 15.68 99 GLU A O 1
ATOM 728 N N . HIS A 1 100 ? 38.563 3.179 13.292 1.00 15.58 100 HIS A N 1
ATOM 729 C CA . HIS A 1 100 ? 38.382 1.732 13.117 1.00 14.48 100 HIS A CA 1
ATOM 730 C C . HIS A 1 100 ? 36.978 1.337 12.697 1.00 14.43 100 HIS A C 1
ATOM 731 O O . HIS A 1 100 ? 36.828 0.424 11.922 1.00 16.34 100 HIS A O 1
ATOM 738 N N . VAL A 1 101 ? 35.968 2.048 13.195 1.00 16.10 101 VAL A N 1
ATOM 739 C CA . VAL A 1 101 ? 34.612 1.868 12.675 1.00 15.42 101 VAL A CA 1
ATOM 740 C C . VAL A 1 101 ? 34.619 1.981 11.151 1.00 16.00 101 VAL A C 1
ATOM 741 O O . VAL A 1 101 ? 34.081 1.125 10.431 1.00 15.93 101 VAL A O 1
ATOM 745 N N . LYS A 1 102 ? 35.261 3.035 10.652 1.00 15.89 102 LYS A N 1
ATOM 746 C CA . LYS A 1 102 ? 35.276 3.279 9.210 1.00 16.04 102 LYS A CA 1
ATOM 747 C C . LYS A 1 102 ? 36.023 2.168 8.469 1.00 17.07 102 LYS A C 1
ATOM 748 O O . LYS A 1 102 ? 35.583 1.717 7.421 1.00 16.60 102 LYS A O 1
ATOM 754 N N . GLU A 1 103 ? 37.159 1.705 9.032 1.00 16.45 103 GLU A N 1
ATOM 755 C CA . GLU A 1 103 ? 37.883 0.569 8.431 1.00 16.99 103 GLU A CA 1
ATOM 756 C C . GLU A 1 103 ? 37.027 -0.674 8.340 1.00 17.13 103 GLU A C 1
ATOM 757 O O . GLU A 1 103 ? 36.932 -1.330 7.272 1.00 17.44 103 GLU A O 1
ATOM 763 N N . GLU A 1 104 ? 36.310 -0.986 9.423 1.00 16.06 104 GLU A N 1
ATOM 764 C CA . GLU A 1 104 ? 35.422 -2.178 9.388 1.00 18.04 104 GLU A CA 1
ATOM 765 C C . GLU A 1 104 ? 34.221 -2.048 8.482 1.00 17.71 104 GLU A C 1
ATOM 766 O O . GLU A 1 104 ? 33.868 -3.020 7.806 1.00 18.42 104 GLU A O 1
ATOM 772 N N . VAL A 1 105 ? 33.648 -0.863 8.408 1.00 17.01 105 VAL A N 1
ATOM 773 C CA . VAL A 1 105 ? 32.475 -0.617 7.552 1.00 17.60 105 VAL A CA 1
ATOM 774 C C . VAL A 1 105 ? 32.924 -0.650 6.101 1.00 18.70 105 VAL A C 1
ATOM 775 O O . VAL A 1 105 ? 32.155 -1.143 5.250 1.00 18.91 105 VAL A O 1
ATOM 779 N N . GLU A 1 106 ? 34.151 -0.226 5.791 1.00 18.02 106 GLU A N 1
ATOM 780 C CA . GLU A 1 106 ? 34.713 -0.414 4.433 1.00 20.56 106 GLU A CA 1
ATOM 781 C C . GLU A 1 106 ? 34.882 -1.858 4.057 1.00 21.40 106 GLU A C 1
ATOM 782 O O . GLU A 1 106 ? 34.624 -2.234 2.894 1.00 21.97 106 GLU A O 1
ATOM 788 N N . ILE A 1 107 ? 35.311 -2.688 5.021 1.00 17.95 107 ILE A N 1
ATOM 789 C CA . ILE A 1 107 ? 35.375 -4.110 4.748 1.00 19.42 107 ILE A CA 1
ATOM 790 C C . ILE A 1 107 ? 33.996 -4.686 4.471 1.00 19.63 107 ILE A C 1
ATOM 791 O O . ILE A 1 107 ? 33.881 -5.501 3.506 1.00 19.60 107 ILE A O 1
ATOM 796 N N . VAL A 1 108 ? 32.970 -4.311 5.241 1.00 19.51 108 VAL A N 1
ATOM 797 C CA . VAL A 1 108 ? 31.589 -4.751 5.033 1.00 19.01 108 VAL A CA 1
ATOM 798 C C . VAL A 1 108 ? 31.154 -4.365 3.603 1.00 20.32 108 VAL A C 1
ATOM 799 O O . VAL A 1 108 ? 30.569 -5.181 2.887 1.00 20.83 108 VAL A O 1
ATOM 803 N N . ALA A 1 109 ? 31.486 -3.163 3.179 1.00 19.49 109 ALA A N 1
ATOM 804 C CA . ALA A 1 109 ? 31.067 -2.719 1.834 1.00 19.57 109 ALA A CA 1
ATOM 805 C C . ALA A 1 109 ? 31.730 -3.568 0.796 1.00 19.53 109 ALA A C 1
ATOM 806 O O . ALA A 1 109 ? 31.083 -3.903 -0.237 1.00 20.73 109 ALA A O 1
ATOM 808 N N . LYS A 1 110 ? 33.020 -3.901 0.991 1.00 18.99 110 LYS A N 1
ATOM 809 C CA . LYS A 1 110 ? 33.779 -4.700 0.026 1.00 20.35 110 LYS A CA 1
ATOM 810 C C . LYS A 1 110 ? 33.141 -6.078 -0.094 1.00 19.76 110 LYS A C 1
ATOM 811 O O . LYS A 1 110 ? 32.985 -6.589 -1.224 1.00 22.68 110 LYS A O 1
ATOM 817 N N . LYS A 1 111 ? 32.752 -6.641 1.052 1.00 18.93 111 LYS A N 1
ATOM 818 C CA . LYS A 1 111 ? 32.167 -8.006 1.029 1.00 18.37 111 LYS A CA 1
ATOM 819 C C . LYS A 1 111 ? 30.813 -8.002 0.403 1.00 17.90 111 LYS A C 1
ATOM 820 O O . LYS A 1 111 ? 30.436 -9.009 -0.278 1.00 18.90 111 LYS A O 1
ATOM 826 N N . VAL A 1 112 ? 30.018 -6.982 0.679 1.00 19.25 112 VAL A N 1
ATOM 827 C CA . VAL A 1 112 ? 28.715 -6.865 0.040 1.00 19.34 112 VAL A CA 1
ATOM 828 C C . VAL A 1 112 ? 28.922 -6.848 -1.490 1.00 19.10 112 VAL A C 1
ATOM 829 O O . VAL A 1 112 ? 28.232 -7.553 -2.221 1.00 19.64 112 VAL A O 1
ATOM 833 N N . ASN A 1 113 ? 29.847 -6.019 -1.953 1.00 18.91 113 ASN A N 1
ATOM 834 C CA . ASN A 1 113 ? 30.093 -5.954 -3.422 1.00 18.20 113 ASN A CA 1
ATOM 835 C C . ASN A 1 113 ? 30.610 -7.252 -3.974 1.00 20.29 113 ASN A C 1
ATOM 836 O O . ASN A 1 113 ? 30.174 -7.666 -5.102 1.00 21.71 113 ASN A O 1
ATOM 841 N N . GLU A 1 114 ? 31.452 -7.965 -3.214 1.00 19.16 114 GLU A N 1
ATOM 842 C CA . GLU A 1 114 ? 31.955 -9.258 -3.657 1.00 21.04 114 GLU A CA 1
ATOM 843 C C . GLU A 1 114 ? 30.802 -10.246 -3.772 1.00 19.92 114 GLU A C 1
ATOM 844 O O . GLU A 1 114 ? 30.750 -11.015 -4.762 1.00 20.76 114 GLU A O 1
ATOM 850 N N . ILE A 1 115 ? 29.893 -10.248 -2.799 1.00 18.22 115 ILE A N 1
ATOM 851 C CA . ILE A 1 115 ? 28.752 -11.188 -2.867 1.00 18.70 115 ILE A CA 1
ATOM 852 C C . ILE A 1 115 ? 27.855 -10.890 -4.074 1.00 19.54 115 ILE A C 1
ATOM 853 O O . ILE A 1 115 ? 27.344 -11.833 -4.735 1.00 18.58 115 ILE A O 1
ATOM 858 N N . ILE A 1 116 ? 27.636 -9.610 -4.334 1.00 18.75 116 ILE A N 1
ATOM 859 C CA . ILE A 1 116 ? 26.771 -9.218 -5.469 1.00 19.50 116 ILE A CA 1
ATOM 860 C C . ILE A 1 116 ? 27.419 -9.743 -6.744 1.00 19.20 116 ILE A C 1
ATOM 861 O O . ILE A 1 116 ? 26.715 -10.363 -7.594 1.00 19.06 116 ILE A O 1
ATOM 866 N N . GLU A 1 117 ? 28.729 -9.496 -6.921 1.00 19.37 117 GLU A N 1
ATOM 867 C CA . GLU A 1 117 ? 29.417 -9.954 -8.161 1.00 20.18 117 GLU A CA 1
ATOM 868 C C . GLU A 1 117 ? 29.405 -11.487 -8.306 1.00 20.14 117 GLU A C 1
ATOM 869 O O . GLU A 1 117 ? 29.090 -12.050 -9.396 1.00 19.60 117 GLU A O 1
ATOM 875 N N . LEU A 1 118 ? 29.669 -12.185 -7.199 1.00 17.84 118 LEU A N 1
ATOM 876 C CA . LEU A 1 118 ? 29.772 -13.672 -7.221 1.00 19.28 118 LEU A CA 1
ATOM 877 C C . LEU A 1 118 ? 28.431 -14.265 -7.486 1.00 17.63 118 LEU A C 1
ATOM 878 O O . LEU A 1 118 ? 28.335 -15.272 -8.222 1.00 18.38 118 LEU A O 1
ATOM 883 N N . THR A 1 119 ? 27.391 -13.651 -6.920 1.00 17.28 119 THR A N 1
ATOM 884 C CA . THR A 1 119 ? 26.041 -14.233 -7.089 1.00 16.48 119 THR A CA 1
ATOM 885 C C . THR A 1 119 ? 25.532 -14.032 -8.510 1.00 17.91 119 THR A C 1
ATOM 886 O O . THR A 1 119 ? 24.895 -14.922 -9.099 1.00 18.39 119 THR A O 1
ATOM 890 N N . ALA A 1 120 ? 25.845 -12.869 -9.111 1.00 17.57 120 ALA A N 1
ATOM 891 C CA . ALA A 1 120 ? 25.488 -12.639 -10.531 1.00 18.58 120 ALA A CA 1
ATOM 892 C C . ALA A 1 120 ? 26.206 -13.642 -11.436 1.00 18.99 120 ALA A C 1
ATOM 893 O O . ALA A 1 120 ? 25.599 -14.229 -12.368 1.00 19.15 120 ALA A O 1
ATOM 895 N N . GLY A 1 121 ? 27.480 -13.920 -11.136 1.00 18.63 121 GLY A N 1
ATOM 896 C CA . GLY A 1 121 ? 28.215 -14.928 -11.954 1.00 19.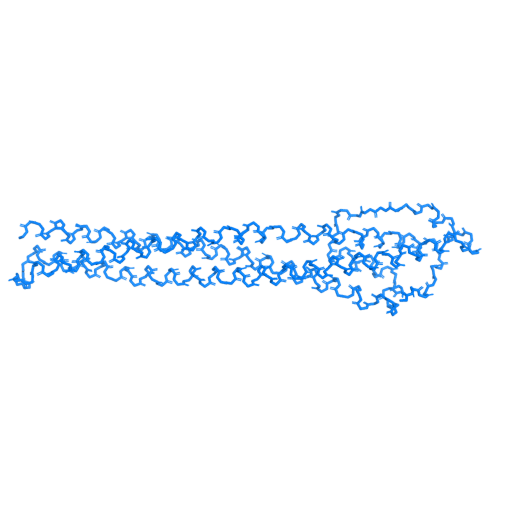41 121 GLY A CA 1
ATOM 897 C C . GLY A 1 121 ? 27.629 -16.310 -11.729 1.00 18.22 121 GLY A C 1
ATOM 898 O O . GLY A 1 121 ? 27.471 -17.070 -12.690 1.00 18.91 121 GLY A O 1
ATOM 899 N N . ALA A 1 122 ? 27.301 -16.671 -10.498 1.00 18.23 122 ALA A N 1
ATOM 900 C CA . ALA A 1 122 ? 26.800 -17.988 -10.162 1.00 17.81 122 ALA A CA 1
ATOM 901 C C . ALA A 1 122 ? 25.472 -18.172 -10.859 1.00 17.06 122 ALA A C 1
ATOM 902 O O . ALA A 1 122 ? 25.148 -19.296 -11.344 1.00 17.54 122 ALA A O 1
ATOM 904 N N . THR A 1 123 ? 24.662 -17.138 -10.869 1.00 17.33 123 THR A N 1
ATOM 905 C CA . THR A 1 123 ? 23.365 -17.197 -11.565 1.00 17.68 123 THR A CA 1
ATOM 906 C C . THR A 1 123 ? 23.547 -17.581 -13.033 1.00 18.40 123 THR A C 1
ATOM 907 O O . THR A 1 123 ? 22.792 -18.419 -13.545 1.00 18.44 123 THR A O 1
ATOM 911 N N . GLU A 1 124 ? 24.575 -16.988 -13.688 1.00 17.31 124 GLU A N 1
ATOM 912 C CA . GLU A 1 124 ? 24.846 -17.296 -15.070 1.00 18.58 124 GLU A CA 1
ATOM 913 C C . GLU A 1 124 ? 25.359 -18.711 -15.223 1.00 17.39 124 GLU A C 1
ATOM 914 O O . GLU A 1 124 ? 24.956 -19.384 -16.178 1.00 18.54 124 GLU A O 1
ATOM 920 N N . HIS A 1 125 ? 26.190 -19.176 -14.274 1.00 17.50 125 HIS A N 1
ATOM 921 C CA . HIS A 1 125 ? 26.598 -20.606 -14.377 1.00 17.27 125 HIS A CA 1
ATOM 922 C C . HIS A 1 125 ? 25.422 -21.551 -14.240 1.00 17.47 125 HIS A C 1
ATOM 923 O O . HIS A 1 125 ? 25.361 -22.595 -14.946 1.00 17.36 125 HIS A O 1
ATOM 930 N N . ALA A 1 126 ? 24.478 -21.231 -13.368 1.00 17.05 126 ALA A N 1
ATOM 931 C CA . ALA A 1 126 ? 23.354 -22.152 -13.182 1.00 16.96 126 ALA A CA 1
ATOM 932 C C . ALA A 1 126 ? 22.474 -22.174 -14.435 1.00 18.37 126 ALA A C 1
ATOM 933 O O . ALA A 1 126 ? 22.010 -23.269 -14.833 1.00 18.63 126 ALA A O 1
ATOM 935 N N . LYS A 1 127 ? 22.270 -21.000 -15.081 1.00 19.02 127 LYS A N 1
ATOM 936 C CA . LYS A 1 127 ? 21.480 -20.897 -16.311 1.00 20.39 127 LYS A CA 1
ATOM 937 C C . LYS A 1 127 ? 22.151 -21.711 -17.393 1.00 20.64 127 LYS A C 1
ATOM 938 O O . LYS A 1 127 ? 21.482 -22.443 -18.122 1.00 21.51 127 LYS A O 1
ATOM 944 N N . GLY A 1 128 ? 23.478 -21.583 -17.509 1.00 19.34 128 GLY A N 1
ATOM 945 C CA . GLY A 1 128 ? 24.203 -22.359 -18.539 1.00 19.70 128 GLY A CA 1
ATOM 946 C C . GLY A 1 128 ? 24.200 -23.861 -18.318 1.00 18.79 128 GLY A C 1
ATOM 947 O O . GLY A 1 128 ? 23.942 -24.634 -19.281 1.00 18.85 128 GLY A O 1
ATOM 948 N N . ALA A 1 129 ? 24.360 -24.281 -17.045 1.00 18.54 129 ALA A N 1
ATOM 949 C CA . ALA A 1 129 ? 24.332 -25.728 -16.725 1.00 17.64 129 ALA A CA 1
ATOM 950 C C . ALA A 1 129 ? 22.942 -26.251 -17.082 1.00 17.66 129 ALA A C 1
ATOM 951 O O . ALA A 1 129 ? 22.834 -27.302 -17.759 1.00 19.07 129 ALA A O 1
ATOM 953 N N . LYS A 1 130 ? 21.876 -25.564 -16.671 1.00 18.69 130 LYS A N 1
ATOM 954 C CA . LYS A 1 130 ? 20.510 -26.014 -17.022 1.00 20.52 130 LYS A CA 1
ATOM 955 C C . LYS A 1 130 ? 20.284 -26.095 -18.515 1.00 21.32 130 LYS A C 1
ATOM 956 O O . LYS A 1 130 ? 19.729 -27.080 -18.999 1.00 21.29 130 LYS A O 1
ATOM 962 N N . ALA A 1 131 ? 20.682 -25.057 -19.269 1.00 20.67 131 ALA A N 1
ATOM 963 C CA . ALA A 1 131 ? 20.355 -25.032 -20.700 1.00 21.01 131 ALA A CA 1
ATOM 964 C C . ALA A 1 131 ? 21.042 -26.220 -21.377 1.00 21.41 131 ALA A C 1
ATOM 965 O O . ALA A 1 131 ? 20.436 -26.909 -22.229 1.00 22.62 131 ALA A O 1
ATOM 967 N N . ASN A 1 132 ? 22.309 -26.461 -20.999 1.00 19.34 132 ASN A N 1
ATOM 968 C CA . ASN A 1 132 ? 23.105 -27.525 -21.645 1.00 20.23 132 ASN A CA 1
ATOM 969 C C . ASN A 1 132 ? 22.704 -28.937 -21.149 1.00 18.99 132 ASN A C 1
ATOM 970 O O . ASN A 1 132 ? 22.669 -29.887 -21.951 1.00 20.17 132 ASN A O 1
ATOM 975 N N . GLY A 1 133 ? 22.328 -29.086 -19.876 1.00 17.96 133 GLY A N 1
ATOM 976 C CA . GLY A 1 133 ? 21.778 -30.355 -19.378 1.00 17.54 133 GLY A CA 1
ATOM 977 C C . GLY A 1 133 ? 20.460 -30.699 -20.014 1.00 18.66 133 GLY A C 1
ATOM 978 O O . GLY A 1 133 ? 20.312 -31.840 -20.488 1.00 18.86 133 GLY A O 1
ATOM 979 N N . ASP A 1 134 ? 19.577 -29.723 -20.173 1.00 18.59 134 ASP A N 1
ATOM 980 C CA . ASP A 1 134 ? 18.283 -30.007 -20.843 1.00 21.32 134 ASP A CA 1
ATOM 981 C C . ASP A 1 134 ? 18.485 -30.374 -22.298 1.00 22.22 134 ASP A C 1
ATOM 982 O O . ASP A 1 134 ? 17.898 -31.351 -22.798 1.00 22.24 134 ASP A O 1
ATOM 987 N N . ALA A 1 135 ? 19.362 -29.641 -22.980 1.00 20.32 135 ALA A N 1
ATOM 988 C CA . ALA A 1 135 ? 19.531 -29.865 -24.423 1.00 22.03 135 ALA A CA 1
ATOM 989 C C . ALA A 1 135 ? 20.187 -31.198 -24.662 1.00 22.67 135 ALA A C 1
ATOM 990 O O . ALA A 1 135 ? 19.795 -31.914 -25.586 1.00 22.84 135 ALA A O 1
ATOM 992 N N . SER A 1 136 ? 21.247 -31.480 -23.914 1.00 21.06 136 SER A N 1
ATOM 993 C CA . SER A 1 136 ? 21.888 -32.785 -24.125 1.00 20.61 136 SER A CA 1
ATOM 994 C C . SER A 1 136 ? 21.018 -33.944 -23.653 1.00 19.75 136 SER A C 1
ATOM 995 O O . SER A 1 136 ? 21.090 -35.027 -24.258 1.00 20.53 136 SER A O 1
ATOM 998 N N . ALA A 1 137 ? 20.140 -33.761 -22.673 1.00 20.37 137 ALA A N 1
ATOM 999 C CA . ALA A 1 137 ? 19.239 -34.839 -22.285 1.00 18.69 137 ALA A CA 1
ATOM 1000 C C . ALA A 1 137 ? 18.325 -35.203 -23.443 1.00 21.36 137 ALA A C 1
ATOM 1001 O O . ALA A 1 137 ? 18.066 -36.388 -23.638 1.00 21.39 137 ALA A O 1
ATOM 1003 N N . VAL A 1 138 ? 17.852 -34.185 -24.168 1.00 20.56 138 VAL A N 1
ATOM 1004 C CA . VAL A 1 138 ? 17.019 -34.456 -25.391 1.00 22.17 138 VAL A CA 1
ATOM 1005 C C . VAL A 1 138 ? 17.790 -35.301 -26.344 1.00 21.91 138 VAL A C 1
ATOM 1006 O O . VAL A 1 138 ? 17.274 -36.326 -26.8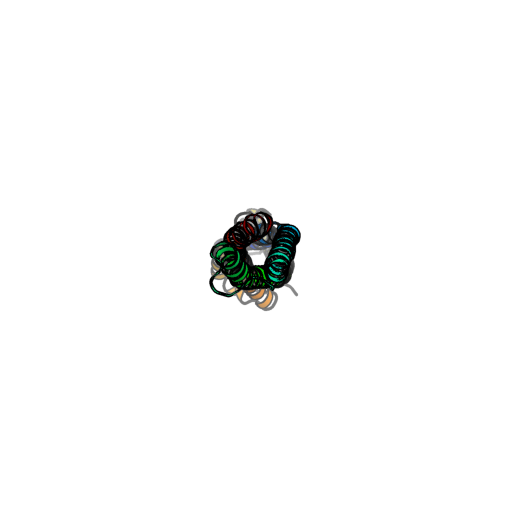77 1.00 22.79 138 VAL A O 1
ATOM 1010 N N . LYS A 1 139 ? 19.057 -35.000 -26.588 1.00 22.54 139 LYS A N 1
ATOM 1011 C CA . LYS A 1 139 ? 19.802 -35.809 -27.556 1.00 22.59 139 LYS A CA 1
ATOM 1012 C C . LYS A 1 139 ? 20.097 -37.267 -27.141 1.00 21.23 139 LYS A C 1
ATOM 1013 O O . LYS A 1 139 ? 20.077 -38.202 -27.964 1.00 23.18 139 LYS A O 1
ATOM 1019 N N . VAL A 1 140 ? 20.383 -37.452 -25.850 1.00 20.76 140 VAL A N 1
ATOM 1020 C CA . VAL A 1 140 ? 20.570 -38.787 -25.336 1.00 19.66 140 VAL A CA 1
ATOM 1021 C C . VAL A 1 140 ? 19.223 -39.523 -25.329 1.00 21.25 140 VAL A C 1
ATOM 1022 O O . VAL A 1 140 ? 19.191 -40.725 -25.572 1.00 22.68 140 VAL A O 1
ATOM 1026 N N . SER A 1 141 ? 18.115 -38.828 -25.034 1.00 22.37 141 SER A N 1
ATOM 1027 C CA . SER A 1 141 ? 16.799 -39.475 -25.086 1.00 23.35 141 SER A CA 1
ATOM 1028 C C . SER A 1 141 ? 16.527 -39.939 -26.510 1.00 24.95 141 SER A C 1
ATOM 1029 O O . SER A 1 141 ? 15.949 -41.036 -26.697 1.00 24.81 141 SER A O 1
ATOM 1032 N N . ASN A 1 142 ? 16.923 -39.133 -27.509 1.00 25.26 142 ASN A N 1
ATOM 1033 C CA . ASN A 1 142 ? 16.731 -39.544 -28.917 1.00 28.26 142 ASN A CA 1
ATOM 1034 C C . ASN A 1 142 ? 17.494 -40.809 -29.220 1.00 28.19 142 ASN A C 1
ATOM 1035 O O . ASN A 1 142 ? 16.982 -41.707 -29.934 1.00 29.84 142 ASN A O 1
ATOM 1040 N N . LEU A 1 143 ? 18.737 -40.877 -28.726 1.00 25.62 143 LEU A N 1
ATOM 1041 C CA . LEU A 1 143 ? 19.588 -42.035 -28.912 1.00 24.86 143 LEU A CA 1
ATOM 1042 C C . LEU A 1 143 ? 18.953 -43.279 -28.301 1.00 24.55 143 LEU A C 1
ATOM 1043 O O . LEU A 1 143 ? 18.934 -44.351 -28.935 1.00 25.84 143 LEU A O 1
ATOM 1048 N N . LEU A 1 144 ? 18.352 -43.141 -27.123 1.00 23.51 144 LEU A N 1
ATOM 1049 C CA . LEU A 1 144 ? 17.684 -44.270 -26.469 1.00 22.06 144 LEU A CA 1
ATOM 1050 C C . LEU A 1 144 ? 16.381 -44.684 -27.197 1.00 24.75 144 LEU A C 1
ATOM 1051 O O . LEU A 1 144 ? 16.115 -45.877 -27.292 1.00 24.61 144 LEU A O 1
ATOM 1056 N N . ALA A 1 145 ? 15.683 -43.710 -27.749 1.00 25.10 145 ALA A N 1
ATOM 1057 C CA . ALA A 1 145 ? 14.465 -44.003 -28.576 1.00 26.67 145 ALA A CA 1
ATOM 1058 C C . ALA A 1 145 ? 14.876 -44.755 -29.810 1.00 29.13 145 ALA A C 1
ATOM 1059 O O . ALA A 1 145 ? 14.192 -45.746 -30.203 1.00 29.26 145 ALA A O 1
ATOM 1061 N N . ARG A 1 146 ? 15.987 -44.365 -30.441 1.00 29.43 146 ARG A N 1
ATOM 1062 C CA . ARG A 1 146 ? 16.488 -45.138 -31.588 1.00 31.86 146 ARG A CA 1
ATOM 1063 C C . ARG A 1 146 ? 16.894 -46.589 -31.260 1.00 32.74 146 ARG A C 1
ATOM 1064 O O . ARG A 1 146 ? 16.644 -47.499 -32.080 1.00 33.45 146 ARG A O 1
ATOM 1072 N N . ALA A 1 147 ? 17.503 -46.819 -30.088 1.00 28.22 147 ALA A N 1
ATOM 1073 C CA . ALA A 1 147 ? 17.921 -48.128 -29.665 1.00 27.89 147 ALA A CA 1
ATOM 1074 C C . ALA A 1 147 ? 16.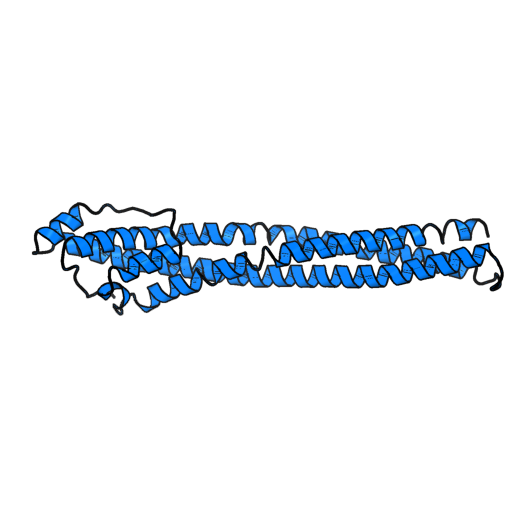734 -49.092 -29.529 1.00 28.11 147 ALA A C 1
ATOM 1075 O O . ALA A 1 147 ? 16.901 -50.305 -29.662 1.00 28.25 147 ALA A O 1
ATOM 1077 N N . LYS A 1 148 ? 15.549 -48.551 -29.280 1.00 30.27 148 LYS A N 1
ATOM 1078 C CA . LYS A 1 148 ? 14.314 -49.369 -29.255 1.00 32.93 148 LYS A CA 1
ATOM 1079 C C . LYS A 1 148 ? 14.005 -49.975 -30.622 1.00 33.92 148 LYS A C 1
ATOM 1080 O O . LYS A 1 148 ? 13.216 -50.938 -30.699 1.00 35.64 148 LYS A O 1
ATOM 1086 N N . GLU A 1 149 ? 14.614 -49.450 -31.687 1.00 32.41 149 GLU A N 1
ATOM 1087 C CA . GLU A 1 149 ? 14.426 -50.014 -33.024 1.00 37.96 149 GLU A CA 1
ATOM 1088 C C . GLU A 1 149 ? 15.612 -50.838 -33.487 1.00 34.27 149 GLU A C 1
ATOM 1089 O O . GLU A 1 149 ? 15.647 -51.274 -34.640 1.00 34.65 149 GLU A O 1
ATOM 1095 N N . SER A 1 150 ? 16.613 -51.025 -32.622 1.00 32.51 150 SER A N 1
ATOM 1096 C CA . SER A 1 150 ? 17.805 -51.794 -32.987 1.00 31.37 150 SER A CA 1
ATOM 1097 C C . SER A 1 150 ? 17.494 -53.220 -33.472 1.00 32.15 150 SER A C 1
ATOM 1098 O O . SER A 1 150 ? 16.616 -53.913 -32.918 1.00 30.17 150 SER A O 1
ATOM 1101 N N . GLU A 1 151 ? 18.276 -53.653 -34.457 1.00 33.85 151 GLU A N 1
ATOM 1102 C CA . GLU A 1 151 ? 18.291 -55.040 -34.942 1.00 39.00 151 GLU A CA 1
ATOM 1103 C C . GLU A 1 151 ? 18.995 -55.964 -33.959 1.00 36.39 151 GLU A C 1
ATOM 1104 O O . GLU A 1 151 ? 18.810 -57.178 -34.001 1.00 35.86 151 GLU A O 1
ATOM 1110 N N . ASN A 1 152 ? 19.819 -55.389 -33.069 1.00 31.61 152 ASN A N 1
ATOM 1111 C CA . ASN A 1 152 ? 20.467 -56.189 -32.066 1.00 30.82 152 ASN A CA 1
ATOM 1112 C C . ASN A 1 152 ? 19.405 -56.402 -30.980 1.00 32.59 152 ASN A C 1
ATOM 1113 O O . ASN A 1 152 ? 18.983 -55.437 -30.313 1.00 27.37 152 ASN A O 1
ATOM 1118 N N . GLN A 1 153 ? 18.948 -57.643 -30.799 1.00 31.60 153 GLN A N 1
ATOM 1119 C CA . GLN A 1 153 ? 17.852 -57.935 -29.873 1.00 32.01 153 GLN A CA 1
ATOM 1120 C C . GLN A 1 153 ? 18.169 -57.533 -28.414 1.00 30.89 153 GLN A C 1
ATOM 1121 O O . GLN A 1 153 ? 17.256 -57.119 -27.688 1.00 28.28 153 GLN A O 1
ATOM 1127 N N . TYR A 1 154 ? 19.452 -57.622 -28.002 1.00 26.17 154 TYR A N 1
ATOM 1128 C CA . TYR A 1 154 ? 19.842 -57.301 -26.621 1.00 26.29 154 TYR A CA 1
ATOM 1129 C C . TYR A 1 154 ? 19.774 -55.755 -26.416 1.00 24.49 154 TYR A C 1
ATOM 1130 O O . TYR A 1 154 ? 19.354 -55.291 -25.377 1.00 27.15 154 TYR A O 1
ATOM 1139 N N . VAL A 1 155 ? 20.234 -55.018 -27.406 1.00 24.58 155 VAL A N 1
ATOM 1140 C CA . VAL A 1 155 ? 20.124 -53.547 -27.380 1.00 22.58 155 VAL A CA 1
ATOM 1141 C C . VAL A 1 155 ? 18.660 -53.136 -27.328 1.00 23.71 155 VAL A C 1
ATOM 1142 O O . VAL A 1 155 ? 18.257 -52.335 -26.480 1.00 24.81 155 VAL A O 1
ATOM 1146 N N . LYS A 1 156 ? 17.855 -53.744 -28.221 1.00 24.28 156 LYS A N 1
ATOM 1147 C CA . LYS A 1 156 ? 16.436 -53.345 -28.293 1.00 26.50 156 LYS A CA 1
ATOM 1148 C C . LYS A 1 156 ? 15.717 -53.628 -26.959 1.00 25.21 156 LYS A C 1
ATOM 1149 O O . LYS A 1 156 ? 14.981 -52.799 -26.468 1.00 27.62 156 LYS A O 1
ATOM 1155 N N . GLU A 1 157 ? 15.933 -54.809 -26.395 1.00 26.44 157 GLU A N 1
ATOM 1156 C CA . GLU A 1 157 ? 15.397 -55.213 -25.149 1.00 29.37 157 GLU A CA 1
ATOM 1157 C C . GLU A 1 157 ? 15.811 -54.281 -24.020 1.00 30.24 157 GLU A C 1
ATOM 1158 O O . GLU A 1 157 ? 14.986 -53.799 -23.227 1.00 30.05 157 GLU A O 1
ATOM 1164 N N . ALA A 1 158 ? 17.112 -54.010 -23.924 1.00 25.71 158 ALA A N 1
ATOM 1165 C CA . ALA A 1 158 ? 17.536 -53.087 -22.899 1.00 24.83 158 ALA A CA 1
ATOM 1166 C C . ALA A 1 158 ? 16.891 -51.705 -23.055 1.00 24.39 158 ALA A C 1
ATOM 1167 O O . ALA A 1 158 ? 16.635 -51.032 -22.044 1.00 26.22 158 ALA A O 1
ATOM 1169 N N . ALA A 1 159 ? 16.751 -51.233 -24.289 1.00 24.49 159 ALA A N 1
ATOM 1170 C CA . ALA A 1 159 ? 16.176 -49.900 -24.529 1.00 25.33 159 ALA A CA 1
ATOM 1171 C C . ALA A 1 159 ? 14.684 -49.874 -24.093 1.00 27.65 159 ALA A C 1
ATOM 1172 O O . ALA A 1 159 ? 14.207 -48.867 -23.519 1.00 27.50 159 ALA A O 1
ATOM 1174 N N . GLU A 1 160 ? 13.979 -50.980 -24.313 1.00 29.63 160 GLU A N 1
ATOM 1175 C CA . GLU A 1 160 ? 12.576 -51.048 -23.852 1.00 32.49 160 GLU A CA 1
ATOM 1176 C C . GLU A 1 160 ? 12.454 -51.046 -22.318 1.00 34.08 160 GLU A C 1
ATOM 1177 O O . GLU A 1 160 ? 11.453 -50.549 -21.782 1.00 36.43 160 GLU A O 1
ATOM 1183 N N . GLU A 1 161 ? 13.476 -51.550 -21.614 1.00 32.22 161 GLU A N 1
ATOM 1184 C CA . GLU A 1 161 ? 13.513 -51.602 -20.181 1.00 34.89 161 GLU A CA 1
ATOM 1185 C C . GLU A 1 161 ? 13.963 -50.249 -19.596 1.00 34.36 161 GLU A C 1
ATOM 1186 O O . GLU A 1 161 ? 13.917 -50.039 -18.387 1.00 36.55 161 GLU A O 1
ATOM 1192 N N . CYS A 1 162 ? 14.420 -49.338 -20.443 1.00 32.19 162 CYS A N 1
ATOM 1193 C CA . CYS A 1 162 ? 14.915 -48.088 -19.921 1.00 32.49 162 CYS A CA 1
ATOM 1194 C C . CYS A 1 162 ? 13.724 -47.151 -19.737 1.00 35.59 162 CYS A C 1
ATOM 1195 O O . CYS A 1 162 ? 13.038 -46.792 -20.687 1.00 37.29 162 CYS A O 1
ATOM 1198 N N . SER A 1 163 ? 13.472 -46.763 -18.509 1.00 36.12 163 SER A N 1
ATOM 1199 C CA . SER A 1 163 ? 12.380 -45.794 -18.317 1.00 38.87 163 SER A CA 1
ATOM 1200 C C . SER A 1 163 ? 12.929 -44.366 -18.305 1.00 37.99 163 SER A C 1
ATOM 1201 O O . SER A 1 163 ? 14.064 -44.149 -17.894 1.00 39.74 163 SER A O 1
ATOM 1204 N N . GLU A 1 164 ? 12.116 -43.420 -18.790 1.00 36.81 164 GLU A N 1
ATOM 1205 C CA . GLU A 1 164 ? 12.417 -41.992 -18.672 1.00 36.23 164 GLU A CA 1
ATOM 1206 C C . GLU A 1 164 ? 12.417 -41.616 -17.200 1.00 35.09 164 GLU A C 1
ATOM 1207 O O . GLU A 1 164 ? 11.452 -41.908 -16.510 1.00 36.94 164 GLU A O 1
ATOM 1213 N N . SER A 1 165 ? 13.516 -41.078 -16.669 1.00 30.71 165 SER A N 1
ATOM 1214 C CA . SER A 1 165 ? 13.543 -40.760 -15.256 1.00 29.99 165 SER A CA 1
ATOM 1215 C C . SER A 1 165 ? 14.485 -39.600 -15.009 1.00 27.26 165 SER A C 1
ATOM 1216 O O . SER A 1 165 ? 15.253 -39.211 -15.892 1.00 27.13 165 SER A O 1
ATOM 1219 N N . THR A 1 166 ? 14.335 -38.976 -13.862 1.00 24.75 166 THR A N 1
ATOM 1220 C CA . THR A 1 166 ? 15.248 -37.870 -13.500 1.00 22.94 166 THR A CA 1
ATOM 1221 C C . THR A 1 166 ? 15.984 -38.289 -12.265 1.00 22.66 166 THR A C 1
ATOM 1222 O O . THR A 1 166 ? 15.358 -38.772 -11.293 1.00 24.06 166 THR A O 1
ATOM 1226 N N . ASN A 1 167 ? 17.313 -38.108 -12.251 1.00 20.04 167 ASN A N 1
ATOM 1227 C CA . ASN A 1 167 ? 18.044 -38.377 -11.061 1.00 20.77 167 ASN A CA 1
ATOM 1228 C C . ASN A 1 167 ? 18.147 -37.084 -10.258 1.00 19.94 167 ASN A C 1
ATOM 1229 O O . ASN A 1 167 ? 18.606 -36.047 -10.772 1.00 20.32 167 ASN A O 1
ATOM 1234 N N . TYR A 1 168 ? 17.647 -37.083 -9.000 1.00 18.77 168 TYR A N 1
ATOM 1235 C CA . TYR A 1 168 ? 17.583 -35.879 -8.193 1.00 18.50 168 TYR A CA 1
ATOM 1236 C C . TYR A 1 168 ? 18.829 -35.648 -7.352 1.00 18.72 168 TYR A C 1
ATOM 1237 O O . TYR A 1 168 ? 18.822 -34.826 -6.455 1.00 20.01 168 TYR A O 1
ATOM 1246 N N . ASP A 1 169 ? 19.867 -36.480 -7.586 1.00 18.96 169 ASP A N 1
ATOM 1247 C CA . ASP A 1 169 ? 21.046 -36.378 -6.759 1.00 19.95 169 ASP A CA 1
ATOM 1248 C C . ASP A 1 169 ? 22.288 -36.116 -7.612 1.00 21.41 169 ASP A C 1
ATOM 1249 O O . ASP A 1 169 ? 23.411 -36.399 -7.167 1.00 20.94 169 ASP A O 1
ATOM 1254 N N . VAL A 1 170 ? 22.080 -35.438 -8.728 1.00 20.15 170 VAL A N 1
ATOM 1255 C CA . VAL A 1 170 ? 23.240 -35.243 -9.690 1.00 18.49 170 VAL A CA 1
ATOM 1256 C C . VAL A 1 170 ? 24.242 -34.261 -9.133 1.00 17.94 170 VAL A C 1
ATOM 1257 O O . VAL A 1 170 ? 23.924 -33.185 -8.563 1.00 19.19 170 VAL A O 1
ATOM 1261 N N . THR A 1 171 ? 25.531 -34.622 -9.331 1.00 16.50 171 THR A N 1
ATOM 1262 C CA . THR A 1 171 ? 26.651 -33.749 -9.062 1.00 15.85 171 THR A CA 1
ATOM 1263 C C . THR A 1 171 ? 27.559 -33.741 -10.287 1.00 15.80 171 THR A C 1
ATOM 1264 O O . THR A 1 171 ? 27.460 -34.614 -11.143 1.00 16.27 171 THR A O 1
ATOM 1268 N N . ALA A 1 172 ? 28.461 -32.745 -10.333 1.00 16.39 172 ALA A N 1
ATOM 1269 C CA . ALA A 1 172 ? 29.452 -32.805 -11.433 1.00 15.53 172 ALA A CA 1
ATOM 1270 C C . ALA A 1 172 ? 30.239 -34.123 -11.360 1.00 15.57 172 ALA A C 1
ATOM 1271 O O . ALA A 1 172 ? 30.560 -34.693 -12.404 1.00 16.35 172 ALA A O 1
ATOM 1273 N N . LYS A 1 173 ? 30.541 -34.600 -10.178 1.00 14.88 173 LYS A N 1
ATOM 1274 C CA . LYS A 1 173 ? 31.248 -35.853 -10.024 1.00 14.60 173 LYS A CA 1
ATOM 1275 C C . LYS A 1 173 ? 30.458 -37.025 -10.551 1.00 15.31 173 LYS A C 1
ATOM 1276 O O . LYS A 1 173 ? 31.004 -37.857 -11.311 1.00 15.61 173 LYS A O 1
ATOM 1282 N N . SER A 1 174 ? 29.168 -37.111 -10.197 1.00 15.05 174 SER A N 1
ATOM 1283 C CA . SER A 1 174 ? 28.436 -38.267 -10.686 1.00 14.21 174 SER A CA 1
ATOM 1284 C C . SER A 1 174 ? 28.154 -38.184 -12.195 1.00 14.40 174 SER A C 1
ATOM 1285 O O . SER A 1 174 ? 28.173 -39.207 -12.880 1.00 15.54 174 SER A O 1
ATOM 1288 N N . LEU A 1 175 ? 27.995 -36.974 -12.742 1.00 14.49 175 LEU A N 1
ATOM 1289 C CA . LEU A 1 175 ? 27.747 -36.870 -14.154 1.00 14.35 175 LEU A CA 1
ATOM 1290 C C . LEU A 1 175 ? 29.026 -37.276 -14.913 1.00 13.77 175 LEU A C 1
ATOM 1291 O O . LEU A 1 175 ? 28.926 -37.947 -15.920 1.00 14.62 175 LEU A O 1
ATOM 1296 N N . ALA A 1 176 ? 30.173 -36.766 -14.416 1.00 14.70 176 ALA A N 1
ATOM 1297 C CA . ALA A 1 176 ? 31.430 -37.166 -15.101 1.00 14.80 176 ALA A CA 1
ATOM 1298 C C . ALA A 1 176 ? 31.621 -38.673 -15.078 1.00 14.99 176 ALA A C 1
ATOM 1299 O O . ALA A 1 176 ? 32.056 -39.247 -16.105 1.00 15.47 176 ALA A O 1
ATOM 1301 N N . ALA A 1 177 ? 31.295 -39.334 -13.942 1.00 14.73 177 ALA A N 1
ATOM 1302 C CA . ALA A 1 177 ? 31.430 -40.810 -13.899 1.00 14.73 177 ALA A CA 1
ATOM 1303 C C . ALA A 1 177 ? 30.521 -41.465 -14.951 1.00 14.96 177 ALA A C 1
ATOM 1304 O O . ALA A 1 177 ? 30.873 -42.434 -15.640 1.00 15.93 177 ALA A O 1
ATOM 1306 N N . ALA A 1 178 ? 29.289 -40.928 -15.093 1.00 14.69 178 ALA A N 1
ATOM 1307 C CA . ALA A 1 178 ? 28.300 -41.514 -16.037 1.00 15.02 178 ALA A CA 1
ATOM 1308 C C . ALA A 1 178 ? 28.771 -41.304 -17.480 1.00 14.99 178 ALA A C 1
ATOM 1309 O O . ALA A 1 178 ? 28.647 -42.229 -18.321 1.00 16.28 178 ALA A O 1
ATOM 1311 N N . LEU A 1 179 ? 29.381 -40.160 -17.763 1.00 14.62 179 LEU A N 1
ATOM 1312 C CA . LEU A 1 179 ? 29.889 -39.918 -19.127 1.00 16.48 179 LEU A CA 1
ATOM 1313 C C . LEU A 1 179 ? 31.060 -40.840 -19.435 1.00 17.00 179 LEU A C 1
ATOM 1314 O O . LEU A 1 179 ? 31.195 -41.310 -20.578 1.00 17.97 179 LEU A O 1
ATOM 1319 N N . ASP A 1 180 ? 31.900 -41.064 -18.444 1.00 16.82 180 ASP A N 1
ATOM 1320 C CA . ASP A 1 180 ? 33.118 -41.883 -18.675 1.00 19.52 180 ASP A CA 1
ATOM 1321 C C . ASP A 1 180 ? 32.765 -43.322 -18.950 1.00 20.47 180 ASP A C 1
ATOM 1322 O O . ASP A 1 180 ? 33.572 -44.027 -19.583 1.00 19.73 180 ASP A O 1
ATOM 1327 N N . LYS A 1 181 ? 31.552 -43.792 -18.575 1.00 18.68 181 LYS A N 1
ATOM 1328 C CA . LYS A 1 181 ? 31.135 -45.150 -18.943 1.00 21.89 181 LYS A CA 1
ATOM 1329 C C . LYS A 1 181 ? 30.774 -45.323 -20.424 1.00 23.07 181 LYS A C 1
ATOM 1330 O O . LYS A 1 181 ? 30.630 -46.450 -20.939 1.00 23.74 181 LYS A O 1
ATOM 1336 N N . LEU A 1 182 ? 30.530 -44.199 -21.108 1.00 21.59 182 LEU A N 1
ATOM 1337 C CA . LEU A 1 182 ? 30.164 -44.194 -22.528 1.00 21.62 182 LEU A CA 1
ATOM 1338 C C . LEU A 1 182 ? 31.093 -43.263 -23.295 1.00 22.43 182 LEU A C 1
ATOM 1339 O O . LEU A 1 182 ? 30.668 -42.213 -23.794 1.00 22.22 182 LEU A O 1
ATOM 1344 N N . PRO A 1 183 ? 32.335 -43.684 -23.452 1.00 23.34 183 PRO A N 1
ATOM 1345 C CA . PRO A 1 183 ? 33.332 -42.806 -24.055 1.00 24.93 183 PRO A CA 1
ATOM 1346 C C . PRO A 1 183 ? 32.960 -42.394 -25.488 1.00 24.88 183 PRO A C 1
ATOM 1347 O O . PRO A 1 183 ? 33.267 -41.257 -25.883 1.00 23.19 183 PRO A O 1
ATOM 1351 N N . GLY A 1 184 ? 32.255 -43.249 -26.244 1.00 24.98 184 GLY A N 1
ATOM 1352 C CA . GLY A 1 184 ? 31.872 -42.880 -27.603 1.00 24.88 184 GLY A CA 1
ATOM 1353 C C . GLY A 1 184 ? 30.877 -41.735 -27.614 1.00 23.15 184 GLY A C 1
ATOM 1354 O O . GLY A 1 184 ? 31.005 -40.790 -28.401 1.00 24.34 184 GLY A O 1
ATOM 1355 N N . VAL A 1 185 ? 29.906 -41.774 -26.706 1.00 22.03 185 VAL A N 1
ATOM 1356 C CA . VAL A 1 185 ? 28.931 -40.683 -26.594 1.00 20.70 185 VAL A CA 1
ATOM 1357 C C . VAL A 1 185 ? 29.568 -39.413 -26.039 1.00 20.63 185 VAL A C 1
ATOM 1358 O O . VAL A 1 185 ? 29.302 -38.303 -26.509 1.00 20.38 185 VAL A O 1
ATOM 1362 N N . LYS A 1 186 ? 30.440 -39.592 -25.033 1.00 20.58 186 LYS A N 1
ATOM 1363 C CA . LYS A 1 186 ? 31.119 -38.449 -24.396 1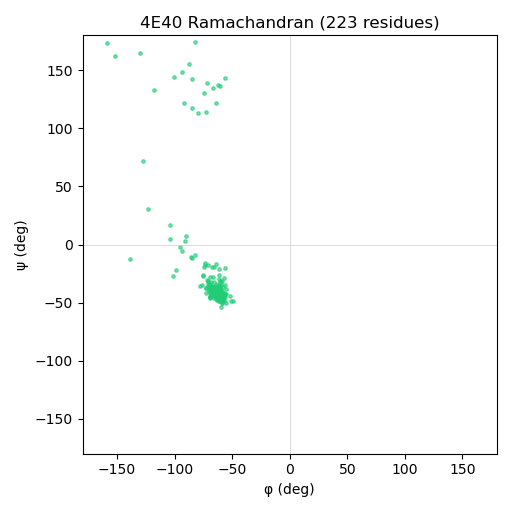.00 19.95 186 LYS A CA 1
ATOM 1364 C C . LYS A 1 186 ? 31.859 -37.614 -25.454 1.00 21.14 186 LYS A C 1
ATOM 1365 O O . LYS A 1 186 ? 31.884 -36.371 -25.361 1.00 22.76 186 LYS A O 1
ATOM 1371 N N . GLU A 1 187 ? 32.461 -38.305 -26.442 1.00 22.98 187 GLU A N 1
ATOM 1372 C CA . GLU A 1 187 ? 33.282 -37.656 -27.467 1.00 25.75 187 GLU A CA 1
ATOM 1373 C C . GLU A 1 187 ? 32.540 -37.332 -28.758 1.00 26.16 187 GLU A C 1
ATOM 1374 O O . GLU A 1 187 ? 33.118 -36.731 -29.663 1.00 28.85 187 GLU A O 1
ATOM 1380 N N . ASP A 1 188 ? 31.257 -37.697 -28.865 1.00 25.65 188 ASP A N 1
ATOM 1381 C CA . ASP A 1 188 ? 30.504 -37.455 -30.103 1.00 24.68 188 ASP A CA 1
ATOM 1382 C C . ASP A 1 188 ? 30.322 -35.937 -30.337 1.00 25.92 188 ASP A C 1
ATOM 1383 O O . ASP A 1 188 ? 29.970 -35.206 -29.418 1.00 24.43 188 ASP A O 1
ATOM 1388 N N . ASN A 1 189 ? 30.552 -35.456 -31.556 1.00 27.68 189 ASN A N 1
ATOM 1389 C CA . ASN A 1 189 ? 30.483 -34.031 -31.818 1.00 27.71 189 ASN A CA 1
ATOM 1390 C C . ASN A 1 189 ? 29.183 -33.341 -31.586 1.00 27.84 189 ASN A C 1
ATOM 1391 O O . ASN A 1 189 ? 29.182 -32.140 -31.344 1.00 29.15 189 ASN A O 1
ATOM 1396 N N . ALA A 1 190 ? 28.071 -34.070 -31.566 1.00 25.44 190 ALA A N 1
ATOM 1397 C CA . ALA A 1 190 ? 26.794 -33.442 -31.298 1.00 25.15 190 ALA A CA 1
ATOM 1398 C C . ALA A 1 190 ? 26.651 -32.997 -29.871 1.00 24.26 190 ALA A C 1
ATOM 1399 O O . ALA A 1 190 ? 25.791 -32.184 -29.576 1.00 26.88 190 ALA A O 1
ATOM 1401 N N . VAL A 1 191 ? 27.485 -33.534 -28.995 1.00 23.01 191 VAL A N 1
ATOM 1402 C CA . VAL A 1 191 ? 27.300 -33.301 -27.548 1.00 22.10 191 VAL A CA 1
ATOM 1403 C C . VAL A 1 191 ? 28.584 -33.048 -26.785 1.00 22.77 191 VAL A C 1
ATOM 1404 O O . VAL A 1 191 ? 28.513 -32.631 -25.625 1.00 21.24 191 VAL A O 1
ATOM 1408 N N . LYS A 1 192 ? 29.751 -33.306 -27.381 1.00 21.41 192 LYS A N 1
ATOM 1409 C CA . LYS A 1 192 ? 30.983 -33.286 -26.589 1.00 21.14 192 LYS A CA 1
ATOM 1410 C C . LYS A 1 192 ? 31.220 -31.972 -25.843 1.00 22.64 192 LYS A C 1
ATOM 1411 O O . LYS A 1 192 ? 31.532 -31.955 -24.633 1.00 21.19 192 LYS A O 1
ATOM 1417 N N . THR A 1 193 ? 31.111 -30.869 -26.577 1.00 22.23 193 THR A N 1
ATOM 1418 C CA . THR A 1 193 ? 31.343 -29.568 -25.922 1.00 22.88 193 THR A CA 1
ATOM 1419 C C . THR A 1 193 ? 30.219 -29.189 -24.961 1.00 21.83 193 THR A C 1
ATOM 1420 O O . THR A 1 193 ? 30.492 -28.567 -23.947 1.00 23.33 193 THR A O 1
ATOM 1424 N N . THR A 1 194 ? 28.985 -29.615 -25.256 1.00 21.97 194 THR A N 1
ATOM 1425 C CA . THR A 1 194 ? 27.858 -29.435 -24.369 1.00 21.55 194 THR A CA 1
ATOM 1426 C C . THR A 1 194 ? 28.093 -30.118 -23.024 1.00 20.64 194 THR A C 1
ATOM 1427 O O . THR A 1 194 ? 27.953 -29.500 -21.951 1.00 19.99 194 THR A O 1
ATOM 1431 N N . PHE A 1 195 ? 28.558 -31.352 -23.079 1.00 21.21 195 PHE A N 1
ATOM 1432 C CA . PHE A 1 195 ? 28.853 -32.087 -21.829 1.00 19.09 195 PHE A CA 1
ATOM 1433 C C . PHE A 1 195 ? 29.983 -31.440 -21.037 1.00 19.78 195 PHE A C 1
ATOM 1434 O O . PHE A 1 195 ? 29.877 -31.271 -19.795 1.00 19.34 195 PHE A O 1
ATOM 1442 N N . GLN A 1 196 ? 31.079 -31.039 -21.703 1.00 20.99 196 GLN A N 1
ATOM 1443 C CA . GLN A 1 196 ? 32.157 -30.367 -21.010 1.00 22.59 196 GLN A CA 1
ATOM 1444 C C . GLN A 1 196 ? 31.694 -29.064 -20.390 1.00 21.92 196 GLN A C 1
ATOM 1445 O O . GLN A 1 196 ? 32.088 -28.773 -19.258 1.00 22.13 196 GLN A O 1
ATOM 1451 N N . SER A 1 197 ? 30.79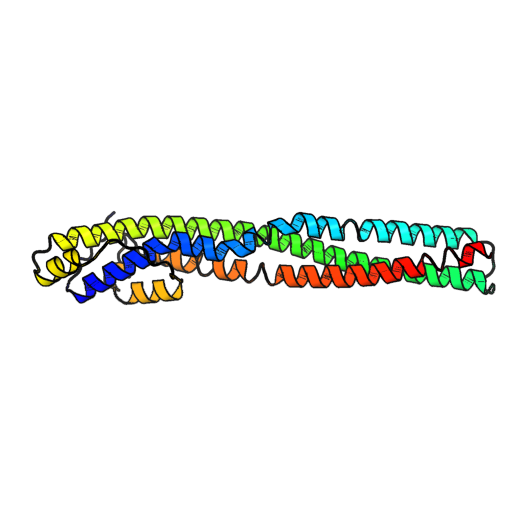6 -28.347 -21.075 1.00 21.48 197 SER A N 1
ATOM 1452 C CA . SER A 1 197 ? 30.333 -27.055 -20.535 1.00 21.95 197 SER A CA 1
ATOM 1453 C C . SER A 1 197 ? 29.489 -27.274 -19.278 1.00 20.44 197 SER A C 1
ATOM 1454 O O . SER A 1 197 ? 29.490 -26.468 -18.366 1.00 19.94 197 SER A O 1
ATOM 1457 N N . ILE A 1 198 ? 28.758 -28.390 -19.194 1.00 18.83 198 ILE A N 1
ATOM 1458 C CA . ILE A 1 198 ? 27.941 -28.616 -17.989 1.00 17.71 198 ILE A CA 1
ATOM 1459 C C . ILE A 1 198 ? 28.865 -28.793 -16.806 1.00 17.89 198 ILE A C 1
ATOM 1460 O O . ILE A 1 198 ? 28.601 -28.262 -15.768 1.00 18.15 198 ILE A O 1
ATOM 1465 N N . LEU A 1 199 ? 29.925 -29.611 -16.963 1.00 17.35 199 LEU A N 1
ATOM 1466 C CA . LEU A 1 199 ? 30.840 -29.940 -15.898 1.00 17.87 199 LEU A CA 1
ATOM 1467 C C . LEU A 1 199 ? 31.572 -28.644 -15.449 1.00 17.29 199 LEU A C 1
ATOM 1468 O O . LEU A 1 199 ? 31.617 -28.398 -14.247 1.00 18.15 199 LEU A O 1
ATOM 1473 N N . THR A 1 200 ? 32.028 -27.846 -16.416 1.00 18.94 200 THR A N 1
ATOM 1474 C CA . THR A 1 200 ? 32.676 -26.557 -16.061 1.00 20.49 200 THR A CA 1
ATOM 1475 C C . THR A 1 200 ? 31.705 -25.609 -15.377 1.00 18.28 200 THR A C 1
ATOM 1476 O O . THR A 1 200 ? 32.062 -24.980 -14.337 1.00 19.75 200 THR A O 1
ATOM 1480 N N . SER A 1 201 ? 30.494 -25.512 -15.895 1.00 18.63 201 SER A N 1
ATOM 1481 C CA . SER A 1 201 ? 29.488 -24.594 -15.281 1.00 17.72 201 SER A CA 1
ATOM 1482 C C . SER A 1 201 ? 29.121 -25.052 -13.878 1.00 19.19 201 SER A C 1
ATOM 1483 O O . SER A 1 201 ? 29.082 -24.215 -12.945 1.00 19.28 201 SER A O 1
ATOM 1486 N N . LEU A 1 202 ? 28.898 -26.356 -13.663 1.00 17.57 202 LEU A N 1
ATOM 1487 C CA . LEU A 1 202 ? 28.577 -26.823 -12.313 1.00 18.09 202 LEU A CA 1
ATOM 1488 C C . LEU A 1 202 ? 29.748 -26.629 -11.342 1.00 19.69 202 LEU A C 1
ATOM 1489 O O . LEU A 1 202 ? 29.508 -26.281 -10.176 1.00 18.92 202 LEU A O 1
ATOM 1494 N N A ASP A 1 203 ? 30.976 -26.858 -11.796 0.50 20.04 203 ASP A N 1
ATOM 1495 N N B ASP A 1 203 ? 30.974 -26.857 -11.816 0.50 18.86 203 ASP A N 1
ATOM 1496 C CA A ASP A 1 203 ? 32.132 -26.694 -10.895 0.50 21.79 203 ASP A CA 1
ATOM 1497 C CA B ASP A 1 203 ? 32.155 -26.647 -10.960 0.50 19.67 203 ASP A CA 1
ATOM 1498 C C A ASP A 1 203 ? 32.392 -25.194 -10.572 0.50 20.73 203 ASP A C 1
ATOM 1499 C C B ASP A 1 203 ? 32.209 -25.195 -10.521 0.50 19.11 203 ASP A C 1
ATOM 1500 O O A ASP A 1 203 ? 32.772 -24.840 -9.454 0.50 22.69 203 ASP A O 1
ATOM 1501 O O B ASP A 1 203 ? 32.320 -24.906 -9.297 0.50 19.09 203 ASP A O 1
ATOM 1510 N N . ASN A 1 204 ? 32.088 -24.319 -11.510 1.00 20.99 204 ASN A N 1
ATOM 1511 C CA . ASN A 1 204 ? 32.225 -22.846 -11.260 1.00 20.72 204 ASN A CA 1
ATOM 1512 C C . ASN A 1 204 ? 31.113 -22.369 -10.330 1.00 21.45 204 ASN A C 1
ATOM 1513 O O . ASN A 1 204 ? 31.356 -21.536 -9.456 1.00 20.14 204 ASN A O 1
ATOM 1518 N N . LEU A 1 205 ? 29.902 -22.885 -10.533 1.00 19.18 205 LEU A N 1
ATOM 1519 C CA . LEU A 1 205 ? 28.743 -22.582 -9.680 1.00 17.88 205 LEU A CA 1
ATOM 1520 C C . LEU A 1 205 ? 29.035 -22.977 -8.233 1.00 20.34 205 LEU A C 1
ATOM 1521 O O . LEU A 1 205 ? 28.816 -22.179 -7.326 1.00 19.56 205 LEU A O 1
ATOM 1526 N N . ASP A 1 206 ? 29.513 -24.209 -8.033 1.00 19.44 206 ASP A N 1
ATOM 1527 C CA . ASP A 1 206 ? 29.800 -24.739 -6.701 1.00 21.54 206 ASP A CA 1
ATOM 1528 C C . ASP A 1 206 ? 30.857 -23.839 -6.041 1.00 22.57 206 ASP A C 1
ATOM 1529 O O . ASP A 1 206 ? 30.655 -23.417 -4.872 1.00 22.49 206 ASP A O 1
ATOM 1534 N N . LYS A 1 207 ? 31.923 -23.510 -6.768 1.00 22.50 207 LYS A N 1
ATOM 1535 C CA . LYS A 1 207 ? 33.003 -22.641 -6.255 1.00 23.64 207 LYS A CA 1
ATOM 1536 C C . LYS A 1 207 ? 32.466 -21.274 -5.867 1.00 23.74 207 LYS A C 1
ATOM 1537 O O . LYS A 1 207 ? 32.826 -20.728 -4.792 1.00 23.84 207 LYS A O 1
ATOM 1543 N N . ASP A 1 208 ? 31.608 -20.727 -6.715 1.00 21.53 208 ASP A N 1
ATOM 1544 C CA . ASP A 1 208 ? 31.088 -19.355 -6.490 1.00 21.72 208 ASP A CA 1
ATOM 1545 C C . ASP A 1 208 ? 30.227 -19.297 -5.243 1.00 21.12 208 ASP A C 1
ATOM 1546 O O . ASP A 1 208 ? 30.309 -18.302 -4.494 1.00 20.14 208 ASP A O 1
ATOM 1551 N N . VAL A 1 209 ? 29.421 -20.327 -5.004 1.00 20.13 209 VAL A N 1
ATOM 1552 C CA . VAL A 1 209 ? 28.521 -20.322 -3.865 1.00 20.20 209 VAL A CA 1
ATOM 1553 C C . VAL A 1 209 ? 29.363 -20.529 -2.605 1.00 20.97 209 VAL A C 1
ATOM 1554 O O . VAL A 1 209 ? 29.084 -19.879 -1.594 1.00 19.95 209 VAL A O 1
ATOM 1558 N N . LYS A 1 210 ? 30.405 -21.366 -2.679 1.00 21.18 210 LYS A N 1
ATOM 1559 C CA . LYS A 1 210 ? 31.307 -21.542 -1.511 1.00 22.93 210 LYS A CA 1
ATOM 1560 C C . LYS A 1 210 ? 31.950 -20.194 -1.185 1.00 23.38 210 LYS A C 1
ATOM 1561 O O . LYS A 1 210 ? 32.034 -19.821 0.004 1.00 23.50 210 LYS A O 1
ATOM 1567 N N A SER A 1 211 ? 32.418 -19.495 -2.219 0.50 22.51 211 SER A N 1
ATOM 1568 N N B SER A 1 211 ? 32.397 -19.486 -2.213 0.50 23.04 211 SER A N 1
ATOM 1569 C CA A SER A 1 211 ? 33.015 -18.156 -2.051 0.50 22.54 211 SER A CA 1
ATOM 1570 C CA B SER A 1 211 ? 33.004 -18.169 -2.022 0.50 23.41 211 SER A CA 1
ATOM 1571 C C A SER A 1 211 ? 32.019 -17.185 -1.422 0.50 22.28 211 SER A C 1
ATOM 1572 C C B SER A 1 211 ? 32.017 -17.171 -1.426 0.50 22.81 211 SER A C 1
ATOM 1573 O O A SER A 1 211 ? 32.389 -16.422 -0.512 0.50 23.56 211 SER A O 1
ATOM 1574 O O B SER A 1 211 ? 32.391 -16.374 -0.546 0.50 24.02 211 SER A O 1
ATOM 1579 N N . VAL A 1 212 ? 30.765 -17.192 -1.882 1.00 21.09 212 VAL A N 1
ATOM 1580 C CA . VAL A 1 212 ? 29.721 -16.325 -1.290 1.00 20.55 212 VAL A CA 1
ATOM 1581 C C . VAL A 1 212 ? 29.577 -16.561 0.213 1.00 21.76 212 VAL A C 1
ATOM 1582 O O . VAL A 1 212 ? 29.505 -15.598 1.000 1.00 22.27 212 VAL A O 1
ATOM 1586 N N A GLU A 1 213 ? 29.551 -17.827 0.606 0.50 21.26 213 GLU A N 1
ATOM 1587 N N B GLU A 1 213 ? 29.547 -17.832 0.624 0.50 22.79 213 GLU A N 1
ATOM 1588 C CA A GLU A 1 213 ? 29.322 -18.136 1.987 0.50 21.88 213 GLU A CA 1
ATOM 1589 C CA B GLU A 1 213 ? 29.414 -18.153 2.039 0.50 24.46 213 GLU A CA 1
ATOM 1590 C C A GLU A 1 213 ? 30.565 -17.744 2.832 0.50 23.55 213 GLU A C 1
ATOM 1591 C C B GLU A 1 213 ? 30.590 -17.587 2.806 0.50 24.80 213 GLU A C 1
ATOM 1592 O O A GLU A 1 213 ? 30.375 -17.353 3.994 0.50 25.55 213 GLU A O 1
ATOM 1593 O O B GLU A 1 213 ? 30.409 -16.987 3.884 0.50 25.74 213 GLU A O 1
ATOM 1604 N N . GLN A 1 214 ? 31.785 -17.793 2.265 1.00 23.38 214 GLN A N 1
ATOM 1605 C CA . GLN A 1 214 ? 33.012 -17.364 2.935 1.00 25.96 214 GLN A CA 1
ATOM 1606 C C . GLN A 1 214 ? 33.038 -15.840 3.033 1.00 24.31 214 GLN A C 1
ATOM 1607 O O . GLN A 1 214 ? 33.342 -15.281 4.125 1.00 24.40 214 GLN A O 1
ATOM 1613 N N . ARG A 1 215 ? 32.739 -15.132 1.923 1.00 24.21 215 ARG A N 1
ATOM 1614 C CA . ARG A 1 215 ? 32.653 -13.628 2.055 1.00 24.90 215 ARG A CA 1
ATOM 1615 C C . ARG A 1 215 ? 31.573 -13.207 3.073 1.00 23.29 215 ARG A C 1
ATOM 1616 O O . ARG A 1 215 ? 31.687 -12.172 3.759 1.00 23.31 215 ARG A O 1
ATOM 1624 N N . ALA A 1 216 ? 30.472 -13.936 3.175 1.00 21.40 216 ALA A N 1
ATOM 1625 C CA . ALA A 1 216 ? 29.390 -13.597 4.065 1.00 22.51 216 ALA A CA 1
ATOM 1626 C C . ALA A 1 216 ? 29.872 -13.743 5.521 1.00 22.11 216 ALA A C 1
ATOM 1627 O O . ALA A 1 216 ? 29.436 -12.967 6.360 1.00 23.72 216 ALA A O 1
ATOM 1629 N N . GLU A 1 217 ? 30.723 -14.748 5.791 1.00 23.73 217 GLU A N 1
ATOM 1630 C CA . GLU A 1 217 ? 31.264 -14.948 7.176 1.00 25.96 217 GLU A CA 1
ATOM 1631 C C . GLU A 1 217 ? 32.191 -13.762 7.460 1.00 25.51 217 GLU A C 1
ATOM 1632 O O . GLU A 1 217 ? 32.153 -13.192 8.588 1.00 25.84 217 GLU A O 1
ATOM 1638 N N . GLU A 1 218 ? 33.012 -13.410 6.481 1.00 25.20 218 GLU A N 1
ATOM 1639 C CA . GLU A 1 218 ? 33.921 -12.236 6.625 1.00 25.52 218 GLU A CA 1
ATOM 1640 C C . GLU A 1 218 ? 33.168 -10.932 6.844 1.00 24.83 218 GLU A C 1
ATOM 1641 O O . GLU A 1 218 ? 33.571 -10.060 7.677 1.00 21.92 218 GLU A O 1
ATOM 1647 N N . LEU A 1 219 ? 32.051 -10.769 6.148 1.00 22.73 219 LEU A N 1
ATOM 1648 C CA . LEU A 1 219 ? 31.169 -9.617 6.356 1.00 22.23 219 LEU A CA 1
ATOM 1649 C C . LEU A 1 219 ? 30.674 -9.518 7.799 1.00 23.65 219 LEU A C 1
ATOM 1650 O O . LEU A 1 219 ? 30.725 -8.446 8.450 1.00 22.48 219 LEU A O 1
ATOM 1655 N N . GLU A 1 220 ? 30.226 -10.664 8.298 1.00 23.07 220 GLU A N 1
ATOM 1656 C CA . GLU A 1 220 ? 29.709 -10.721 9.640 1.00 25.29 220 GLU A CA 1
ATOM 1657 C C . GLU A 1 220 ? 30.795 -10.444 10.644 1.00 23.15 220 GLU A C 1
ATOM 1658 O O . GLU A 1 220 ? 30.488 -9.736 11.642 1.00 26.57 220 GLU A O 1
ATOM 1664 N N . THR A 1 221 ? 32.011 -10.904 10.408 1.00 23.84 221 THR A N 1
ATOM 1665 C CA . THR A 1 221 ? 33.132 -10.639 11.348 1.00 24.99 221 THR A CA 1
ATOM 1666 C C . THR A 1 221 ? 33.430 -9.124 11.398 1.00 26.84 221 THR A C 1
ATOM 1667 O O . THR A 1 221 ? 33.616 -8.527 12.466 1.00 26.15 221 THR A O 1
ATOM 1671 N N . ALA A 1 222 ? 33.414 -8.507 10.232 1.00 22.98 222 ALA A N 1
ATOM 1672 C CA . ALA A 1 222 ? 33.623 -7.015 10.230 1.00 21.96 222 ALA A CA 1
ATOM 1673 C C . ALA A 1 222 ? 32.500 -6.221 10.848 1.00 23.67 222 ALA A C 1
ATOM 1674 O O . ALA A 1 222 ? 32.760 -5.169 11.472 1.00 23.99 222 ALA A O 1
ATOM 1676 N N . LEU A 1 223 ? 31.247 -6.607 10.688 1.00 20.97 223 LEU A N 1
ATOM 1677 C CA . LEU A 1 223 ? 30.177 -5.915 11.326 1.00 23.86 223 LEU A CA 1
ATOM 1678 C C . LEU A 1 223 ? 30.405 -6.049 12.834 1.00 24.52 223 LEU A C 1
ATOM 1679 O O . LEU A 1 223 ? 30.186 -5.063 13.513 1.00 24.50 223 LEU A O 1
ATOM 1684 N N . GLU A 1 224 ? 30.793 -7.247 13.315 1.00 24.71 224 GLU A N 1
ATOM 1685 C CA . GLU A 1 224 ? 31.046 -7.441 14.789 1.00 24.68 224 GLU A CA 1
ATOM 1686 C C . GLU A 1 224 ? 32.124 -6.437 15.260 1.00 24.35 224 GLU A C 1
ATOM 1687 O O . GLU A 1 224 ? 31.939 -5.802 16.326 1.00 23.02 224 GLU A O 1
ATOM 1693 N N . LYS A 1 225 ? 33.221 -6.335 14.529 1.00 21.44 225 LYS A N 1
ATOM 1694 C CA . LYS A 1 225 ? 34.333 -5.453 14.917 1.00 20.64 225 LYS A CA 1
ATOM 1695 C C . LYS A 1 225 ? 33.812 -4.004 14.871 1.00 18.85 225 LYS A C 1
ATOM 1696 O O . LYS A 1 225 ? 34.144 -3.193 15.751 1.00 16.49 225 LYS A O 1
ATOM 1702 N N . ALA A 1 226 ? 33.021 -3.683 13.834 1.00 17.82 226 ALA A N 1
ATOM 1703 C CA . ALA A 1 226 ? 32.500 -2.297 13.758 1.00 17.15 226 ALA A CA 1
ATOM 1704 C C . ALA A 1 226 ? 31.629 -1.979 14.946 1.00 17.54 226 ALA A C 1
ATOM 1705 O O . ALA A 1 226 ? 31.700 -0.885 15.476 1.00 17.24 226 ALA A O 1
ATOM 1707 N N . GLU A 1 227 ? 30.820 -2.975 15.376 1.00 19.16 227 GLU A N 1
ATOM 1708 C CA . GLU A 1 227 ? 29.980 -2.833 16.557 1.00 20.61 227 GLU A CA 1
ATOM 1709 C C . GLU A 1 227 ? 30.777 -2.591 17.821 1.00 18.51 227 GLU A C 1
ATOM 1710 O O . GLU A 1 227 ? 30.430 -1.700 18.617 1.00 19.68 227 GLU A O 1
ATOM 1716 N N . ARG A 1 228 ? 31.884 -3.317 17.938 1.00 18.39 228 ARG A N 1
ATOM 1717 C CA . ARG A 1 228 ? 32.771 -3.128 19.108 1.00 16.93 228 ARG A CA 1
ATOM 1718 C C . ARG A 1 228 ? 33.397 -1.730 19.144 1.00 16.46 228 ARG A C 1
ATOM 1719 O O . ARG A 1 228 ? 33.443 -1.077 20.192 1.00 17.15 228 ARG A O 1
ATOM 1727 N N . GLN A 1 229 ? 33.880 -1.309 17.979 1.00 15.95 229 GLN A N 1
ATOM 1728 C CA . GLN A 1 229 ? 34.549 0.017 17.896 1.00 16.05 229 GLN A CA 1
ATOM 1729 C C . GLN A 1 229 ? 33.541 1.137 18.087 1.00 16.93 229 GLN A C 1
ATOM 1730 O O . GLN A 1 229 ? 33.867 2.172 18.687 1.00 16.26 229 GLN A O 1
ATOM 1736 N N . LEU A 1 230 ? 32.320 0.962 17.563 1.00 17.09 230 LEU A N 1
ATOM 1737 C CA . LEU A 1 230 ? 31.262 1.914 17.851 1.00 17.40 230 LEU A CA 1
ATOM 1738 C C . LEU A 1 230 ? 30.958 2.064 19.329 1.00 17.73 230 LEU A C 1
ATOM 1739 O O . LEU A 1 230 ? 30.798 3.189 19.820 1.00 17.58 230 LEU A O 1
ATOM 1744 N N . GLU A 1 231 ? 30.857 0.924 20.025 1.00 17.64 231 GLU A N 1
ATOM 1745 C CA . GLU A 1 231 ? 30.633 0.953 21.450 1.00 19.01 231 GLU A CA 1
ATOM 1746 C C . GLU A 1 231 ? 31.735 1.777 22.167 1.00 18.43 231 GLU A C 1
ATOM 1747 O O . GLU A 1 231 ? 31.414 2.547 23.055 1.00 18.29 231 GLU A O 1
ATOM 1753 N N . LYS A 1 232 ? 33.003 1.560 21.792 1.00 17.41 232 LYS A N 1
ATOM 1754 C CA . LYS A 1 232 ? 34.097 2.316 22.375 1.00 17.29 232 LYS A CA 1
ATOM 1755 C C . LYS A 1 232 ? 33.906 3.824 22.118 1.00 16.24 232 LYS A C 1
ATOM 1756 O O . LYS A 1 232 ? 34.007 4.640 23.030 1.00 16.47 232 LYS A O 1
ATOM 1762 N N . ALA A 1 233 ? 33.584 4.143 20.862 1.00 16.34 233 ALA A N 1
ATOM 1763 C CA . ALA A 1 233 ? 33.434 5.541 20.496 1.00 17.12 233 ALA A CA 1
ATOM 1764 C C . ALA A 1 233 ? 32.283 6.188 21.259 1.00 17.36 233 ALA A C 1
ATOM 1765 O O . ALA A 1 233 ? 32.422 7.331 21.708 1.00 18.30 233 ALA A O 1
ATOM 1767 N N . GLU A 1 234 ? 31.165 5.462 21.391 1.00 17.39 234 GLU A N 1
ATOM 1768 C CA . GLU A 1 234 ? 29.998 6.011 22.106 1.00 19.34 234 GLU A CA 1
ATOM 1769 C C . GLU A 1 234 ? 30.231 6.185 23.600 1.00 19.94 234 GLU A C 1
ATOM 1770 O O . GLU A 1 234 ? 29.854 7.198 24.160 1.00 21.22 234 GLU A O 1
ATOM 1776 N N . LYS A 1 235 ? 30.901 5.238 24.244 1.00 19.54 235 LYS A N 1
ATOM 1777 C CA . LYS A 1 235 ? 31.222 5.405 25.667 1.00 20.64 235 LYS A CA 1
ATOM 1778 C C . LYS A 1 235 ? 32.198 6.530 25.910 1.00 19.78 235 LYS A C 1
ATOM 1779 O O . LYS A 1 235 ? 32.035 7.267 26.855 1.00 20.93 235 LYS A O 1
ATOM 1785 N N . ALA A 1 236 ? 33.199 6.661 25.040 1.00 19.95 236 ALA A N 1
ATOM 1786 C CA . ALA A 1 236 ? 34.172 7.731 25.202 1.00 18.97 236 ALA A CA 1
ATOM 1787 C C . ALA A 1 236 ? 33.509 9.104 24.956 1.00 19.44 236 ALA A C 1
ATOM 1788 O O . ALA A 1 236 ? 33.766 10.070 25.670 1.00 22.45 236 ALA A O 1
ATOM 1790 N N . ALA A 1 237 ? 32.658 9.163 23.940 1.00 19.69 237 ALA A N 1
ATOM 1791 C CA . ALA A 1 237 ? 31.914 10.427 23.744 1.00 20.55 237 ALA A CA 1
ATOM 1792 C C . ALA A 1 237 ? 31.013 10.766 24.939 1.00 22.17 237 ALA A C 1
ATOM 1793 O O . ALA A 1 237 ? 30.925 11.937 25.311 1.00 23.26 237 ALA A O 1
ATOM 1795 N N A GLU A 1 238 ? 30.351 9.781 25.520 0.50 22.73 238 GLU A N 1
ATOM 1796 N N B GLU A 1 238 ? 30.362 9.761 25.521 0.50 22.67 238 GLU A N 1
ATOM 1797 C CA A GLU A 1 238 ? 29.552 10.013 26.701 0.50 25.54 238 GLU A CA 1
ATOM 1798 C CA B GLU A 1 238 ? 29.537 9.936 26.714 0.50 25.41 238 GLU A CA 1
ATOM 1799 C C A GLU A 1 238 ? 30.412 10.612 27.830 0.50 24.77 238 GLU A C 1
ATOM 1800 C C B GLU A 1 238 ? 30.335 10.482 27.910 0.50 25.11 238 GLU A C 1
ATOM 1801 O O A GLU A 1 238 ? 30.075 11.648 28.452 0.50 23.91 238 GLU A O 1
ATOM 1802 O O B GLU A 1 238 ? 29.860 11.347 28.665 0.50 25.66 238 GLU A O 1
ATOM 1813 N N . GLU A 1 239 ? 31.568 9.997 28.078 1.00 24.63 239 GLU A N 1
ATOM 1814 C CA . GLU A 1 239 ? 32.464 10.559 29.094 1.00 27.13 239 GLU A CA 1
ATOM 1815 C C . GLU A 1 239 ? 32.851 12.001 28.808 1.00 25.27 239 GLU A C 1
ATOM 1816 O O . GLU A 1 239 ? 32.846 12.865 29.721 1.00 26.57 239 GLU A O 1
ATOM 1822 N N . ALA A 1 240 ? 33.180 12.299 27.556 1.00 24.45 240 ALA A N 1
ATOM 1823 C CA . ALA A 1 240 ? 33.537 13.656 27.184 1.00 24.71 240 ALA A CA 1
ATOM 1824 C C . ALA A 1 240 ? 32.363 14.609 27.519 1.00 27.02 240 ALA A C 1
ATOM 1825 O O . ALA A 1 240 ? 32.602 15.684 28.068 1.00 27.69 240 ALA A O 1
ATOM 1827 N N A GLU A 1 241 ? 31.134 14.226 27.186 0.50 29.11 241 GLU A N 1
ATOM 1828 N N B GLU A 1 241 ? 31.134 14.205 27.194 0.50 28.28 241 GLU A N 1
ATOM 1829 C CA A GLU A 1 241 ? 29.967 15.084 27.476 0.50 31.26 241 GLU A CA 1
ATOM 1830 C CA B GLU A 1 241 ? 29.928 15.035 27.436 0.50 29.90 241 GLU A CA 1
ATOM 1831 C C A GLU A 1 241 ? 29.764 15.223 28.984 0.50 33.63 241 GLU A C 1
ATOM 1832 C C B GLU A 1 241 ? 29.636 15.194 28.936 0.50 32.57 241 GLU A C 1
ATOM 1833 O O A GLU A 1 241 ? 29.705 16.349 29.510 0.50 32.80 241 GLU A O 1
ATOM 1834 O O B GLU A 1 241 ? 29.381 16.310 29.410 0.50 31.34 241 GLU A O 1
ATOM 1845 N N . THR A 1 242 ? 29.681 14.090 29.677 1.00 32.05 242 THR A N 1
ATOM 1846 C CA . THR A 1 242 ? 29.429 14.089 31.113 1.00 34.72 242 THR A CA 1
ATOM 1847 C C . THR A 1 242 ? 30.461 14.950 31.863 1.00 35.26 242 THR A C 1
ATOM 1848 O O . THR A 1 242 ? 30.100 15.833 32.670 1.00 35.69 242 THR A O 1
ATOM 1852 N N . GLU A 1 243 ? 31.745 14.759 31.567 1.00 34.83 243 GLU A N 1
ATOM 1853 C CA . GLU A 1 243 ? 32.777 15.543 32.242 1.00 34.19 243 GLU A CA 1
ATOM 1854 C C . GLU A 1 243 ? 32.781 17.022 31.880 1.00 34.54 243 GLU A C 1
ATOM 1855 O O . GLU A 1 243 ? 33.059 17.887 32.742 1.00 33.20 243 GLU A O 1
ATOM 1861 N N . SER A 1 244 ? 32.474 17.310 30.623 1.00 32.97 244 SER A N 1
ATOM 1862 C CA . SER A 1 244 ? 32.325 18.681 30.130 1.00 36.09 244 SER A CA 1
ATOM 1863 C C . SER A 1 244 ? 31.259 19.431 30.945 1.00 38.26 244 SER A C 1
ATOM 1864 O O . SER A 1 244 ? 31.470 20.611 31.328 1.00 41.00 244 SER A O 1
ATOM 1867 N N . SER A 1 245 ? 30.152 18.748 31.239 1.00 40.57 245 SER A N 1
ATOM 1868 C CA . SER A 1 245 ? 29.025 19.318 32.004 1.00 45.17 245 SER A CA 1
ATOM 1869 C C . SER A 1 245 ? 29.391 19.755 33.398 1.00 45.76 245 SER A C 1
ATOM 1870 O O . SER A 1 245 ? 28.858 20.748 33.876 1.00 43.76 245 SER A O 1
ATOM 1873 N N . LYS A 1 246 ? 30.258 18.995 34.062 1.00 45.44 246 LYS A N 1
ATOM 1874 C CA . LYS A 1 246 ? 30.821 19.401 35.353 1.00 48.99 246 LYS A CA 1
ATOM 1875 C C . LYS A 1 246 ? 31.590 20.734 35.313 1.00 51.08 246 LYS A C 1
ATOM 1876 O O . LYS A 1 246 ? 31.618 21.464 36.305 1.00 51.26 246 LYS A O 1
ATOM 1882 N N . VAL A 1 247 ? 32.214 21.024 34.170 1.00 54.64 247 VAL A N 1
ATOM 1883 C CA . VAL A 1 247 ? 33.088 22.196 33.953 1.00 54.85 247 VAL A CA 1
ATOM 1884 C C . VAL A 1 247 ? 34.204 22.305 34.995 1.00 60.24 247 VAL A C 1
ATOM 1885 O O . VAL A 1 247 ? 34.806 21.296 35.392 1.00 64.18 247 VAL A O 1
#

Foldseek 3Di:
DAFDDAQDFLLSLVLLLVLLQQLQQLLVVLCVLLVVLVVLLVCLVVLLVLLVVLLVLLVVLLVLLVVLLVLCVVPDPPDPLNVLSVVLSVQSVVLSVLLVVLSVLLVVLSVLSVVLSVLLVVLSVLLNVLSVVVSVNSVVSLVVQCVDPPVRSVVSSVVRDDHHDNPHALVVSVVSCVSPVSSCPGVVRVVSNVSNSVSRVSSNVSSVVNVVSSVVSVVSSVSSVVSSVSSNVSSVSSNVSSVVD

InterPro domains:
  IPR049462 Haptoglobin-hemoglobin receptor [PF20933] (122-350)

Secondary structure (DSSP, 8-state):
----SPP-SHHHHHHHHHHHHHHHTHHHHHHHHHHHHHHHHHHHHHHHHHHHHHHHHHHHHHHHHHHHHHHTTTS-TT-HHHHHHHHHHHHHHHHHHHHHHHHHHHHHHHHHHHHHHHHHHHHHHHHHHHHHHHHHHHHHHHHHHTT-SSHHHHHHHHTPPP---TT--HHHHHHHHHT-HHHHH-TTTHHHHHHHHHHHHHHHHHHHHHHHHHHHHHHHHHHHHHHHHHHHHHHHHHHHHHHH-